Protein AF-A0A966XEH5-F1 (afdb_monomer_lite)

Secondary structure (DSSP, 8-state):
--EE--SSHHHHHHHHTSTTEEEESS-TTHHHHPPTTPPP-EEEEGGG-GGGSSEEEETTEEEEPTT-BHHHHHHS---GGGHHHHHHHHHSS-HHHHTT-BHHHHHHHT-TT-THHHHHHHTT-EEEEEETTTEEEEEEHHHHEEETTEES-------EE-SSSSS-EE-HHHHHHHTTS-GGGPPP-SGGGTT-----BTTB-HHHHHHHHHHHHHHHHHHTT-

Radius of gyration: 21.22 Å; chains: 1; bounding box: 50×32×65 Å

Structure (mmCIF, N/CA/C/O backbone):
data_AF-A0A966XEH5-F1
#
_entry.id   AF-A0A966XEH5-F1
#
loop_
_atom_site.group_PDB
_atom_site.id
_atom_site.type_symbol
_atom_site.label_atom_id
_atom_site.label_alt_id
_atom_site.label_comp_id
_atom_site.label_asym_id
_atom_site.label_entity_id
_atom_site.label_seq_id
_atom_site.pdbx_PDB_ins_code
_atom_site.Cartn_x
_atom_site.Cartn_y
_atom_site.Cartn_z
_atom_site.occupancy
_atom_site.B_iso_or_equiv
_atom_site.auth_seq_id
_atom_site.auth_comp_id
_atom_site.auth_asym_id
_atom_site.auth_atom_id
_atom_site.pdbx_PDB_model_num
ATOM 1 N N . MET A 1 1 ? 19.395 7.545 6.006 1.00 73.94 1 MET A N 1
ATOM 2 C CA . MET A 1 1 ? 17.933 7.513 5.718 1.00 73.94 1 MET A CA 1
ATOM 3 C C . MET A 1 1 ? 17.347 8.895 5.959 1.00 73.94 1 MET A C 1
ATOM 5 O O . MET A 1 1 ? 17.409 9.376 7.084 1.00 73.94 1 MET A O 1
ATOM 9 N N . ALA A 1 2 ? 16.788 9.525 4.926 1.00 86.44 2 ALA A N 1
ATOM 10 C CA . ALA A 1 2 ? 16.054 10.786 5.054 1.00 86.44 2 ALA A CA 1
ATOM 11 C C . ALA A 1 2 ? 14.563 10.516 5.326 1.00 86.44 2 ALA A C 1
ATOM 13 O O . ALA A 1 2 ? 14.023 9.516 4.851 1.00 86.44 2 ALA A O 1
ATOM 14 N N . VAL A 1 3 ? 13.896 11.394 6.081 1.00 91.62 3 VAL A N 1
ATOM 15 C CA . VAL A 1 3 ? 12.452 11.302 6.357 1.00 91.62 3 VAL A CA 1
ATOM 16 C C . VAL A 1 3 ? 11.765 12.586 5.908 1.00 91.62 3 VAL A C 1
ATOM 18 O O . VAL A 1 3 ? 12.102 13.670 6.377 1.00 91.62 3 VAL A O 1
ATOM 21 N N . CYS A 1 4 ? 10.768 12.456 5.041 1.00 94.12 4 CYS A N 1
ATOM 22 C CA . CYS A 1 4 ? 9.892 13.534 4.598 1.00 94.12 4 CYS A CA 1
ATOM 23 C C . CYS A 1 4 ? 8.539 13.399 5.306 1.00 94.12 4 CYS A C 1
ATOM 25 O O . CYS A 1 4 ? 7.957 12.318 5.320 1.00 94.12 4 CYS A O 1
ATOM 27 N N . SER A 1 5 ? 8.032 14.479 5.905 1.00 95.75 5 SER A N 1
ATOM 28 C CA . SER A 1 5 ? 6.762 14.476 6.655 1.00 95.75 5 SER A CA 1
ATOM 29 C C . SER A 1 5 ? 5.847 15.621 6.198 1.00 95.75 5 SER A C 1
ATOM 31 O O . SER A 1 5 ? 5.696 16.597 6.934 1.00 95.75 5 SER A O 1
ATOM 33 N N . PRO A 1 6 ? 5.276 15.548 4.983 1.00 96.50 6 PRO A N 1
ATOM 34 C CA . PRO A 1 6 ? 4.338 16.554 4.496 1.00 96.50 6 PRO A CA 1
ATOM 35 C C . PRO A 1 6 ? 3.058 16.575 5.336 1.00 96.50 6 PRO A C 1
ATOM 37 O O . PRO A 1 6 ? 2.687 15.576 5.957 1.00 96.50 6 PRO A O 1
ATOM 40 N N . SER A 1 7 ? 2.379 17.723 5.338 1.00 97.12 7 SER A N 1
ATOM 41 C CA . SER A 1 7 ? 1.131 17.903 6.093 1.00 97.12 7 SER A CA 1
ATOM 42 C C . SER A 1 7 ? -0.140 17.790 5.247 1.00 97.12 7 SER A C 1
ATOM 44 O O . SER A 1 7 ? -1.236 17.738 5.809 1.00 97.12 7 SER A O 1
ATOM 46 N N . GLU A 1 8 ? 0.017 17.750 3.923 1.00 97.06 8 GLU A N 1
ATOM 47 C CA . GLU A 1 8 ? -1.058 17.749 2.929 1.00 97.06 8 GLU A CA 1
ATOM 48 C C . GLU A 1 8 ? -0.855 16.613 1.928 1.00 97.06 8 GLU A C 1
ATOM 50 O O . GLU A 1 8 ? 0.273 16.198 1.633 1.00 97.06 8 GLU A O 1
ATOM 55 N N . LEU A 1 9 ? -1.962 16.093 1.403 1.00 95.25 9 LEU A N 1
ATOM 56 C CA . LEU A 1 9 ? -1.955 14.944 0.506 1.00 95.25 9 LEU A CA 1
ATOM 57 C C . LEU A 1 9 ? -1.262 15.266 -0.816 1.00 95.25 9 LEU A C 1
ATOM 59 O O . LEU A 1 9 ? -0.533 14.430 -1.346 1.00 95.25 9 LEU A O 1
ATOM 63 N N . LYS A 1 10 ? -1.461 16.479 -1.332 1.00 94.69 10 LYS A N 1
ATOM 64 C CA . LYS A 1 10 ? -0.827 16.935 -2.571 1.00 94.69 10 LYS A CA 1
ATOM 65 C C . LYS A 1 10 ? 0.698 16.828 -2.483 1.00 94.69 10 LYS A C 1
ATOM 67 O O . LYS A 1 10 ? 1.301 16.136 -3.295 1.00 94.69 10 LYS A O 1
ATOM 72 N N . ASP A 1 11 ? 1.289 17.393 -1.434 1.00 94.62 11 ASP A N 1
ATOM 73 C CA . ASP A 1 11 ? 2.738 17.350 -1.215 1.00 94.62 11 ASP A CA 1
ATOM 74 C C . ASP A 1 11 ? 3.249 15.915 -1.022 1.00 94.62 11 ASP A C 1
ATOM 76 O O . ASP A 1 11 ? 4.322 15.554 -1.504 1.00 94.62 11 ASP A O 1
ATOM 80 N N . ALA A 1 12 ? 2.476 15.063 -0.339 1.00 94.56 12 ALA A N 1
ATOM 81 C CA . ALA A 1 12 ? 2.823 13.653 -0.183 1.00 94.56 12 ALA A CA 1
ATOM 82 C C . ALA A 1 12 ? 2.867 12.913 -1.525 1.00 94.56 12 ALA A C 1
ATOM 84 O O . ALA A 1 12 ? 3.774 12.115 -1.755 1.00 94.56 12 ALA A O 1
ATOM 85 N N . LEU A 1 13 ? 1.915 13.178 -2.418 1.00 91.38 13 LEU A N 1
ATOM 86 C CA . LEU A 1 13 ? 1.886 12.584 -3.753 1.00 91.38 13 LEU A CA 1
ATOM 87 C C . LEU A 1 13 ? 3.022 13.110 -4.636 1.00 91.38 13 LEU A C 1
ATOM 89 O O . LEU A 1 13 ? 3.622 12.322 -5.369 1.00 91.38 13 LEU A O 1
ATOM 93 N N . ASP A 1 14 ? 3.342 14.399 -4.526 1.00 89.19 14 ASP A N 1
ATOM 94 C CA . ASP A 1 14 ? 4.462 15.020 -5.235 1.00 89.19 14 ASP A CA 1
ATOM 95 C C . ASP A 1 14 ? 5.792 14.383 -4.792 1.00 89.19 14 ASP A C 1
ATOM 97 O O . ASP A 1 14 ? 6.584 13.956 -5.630 1.00 89.19 14 ASP A O 1
ATOM 101 N N . ILE A 1 15 ? 6.008 14.188 -3.485 1.00 88.25 15 ILE A N 1
ATOM 102 C CA . ILE A 1 15 ? 7.197 13.492 -2.953 1.00 88.25 15 ILE A CA 1
ATOM 103 C C . ILE A 1 15 ? 7.227 12.019 -3.377 1.00 88.25 15 ILE A C 1
ATOM 105 O O . ILE A 1 15 ? 8.286 11.498 -3.722 1.00 88.25 15 ILE A O 1
ATOM 109 N N . LEU A 1 16 ? 6.079 11.336 -3.368 1.00 85.94 16 LEU A N 1
ATOM 110 C CA . LEU A 1 16 ? 5.980 9.930 -3.769 1.00 85.94 16 LEU A CA 1
ATOM 111 C C . LEU A 1 16 ? 6.331 9.709 -5.249 1.00 85.94 16 LEU A C 1
ATOM 113 O O . LEU A 1 16 ? 6.680 8.592 -5.622 1.00 85.94 16 LEU A O 1
ATOM 117 N N . SER A 1 17 ? 6.238 10.746 -6.088 1.00 78.50 17 SER A N 1
ATOM 118 C CA . SER A 1 17 ? 6.638 10.669 -7.497 1.00 78.50 17 SER A CA 1
ATOM 119 C C . SER A 1 17 ? 8.156 10.545 -7.694 1.00 78.50 17 SER A C 1
ATOM 121 O O . SER A 1 17 ? 8.599 10.110 -8.757 1.00 78.50 17 SER A O 1
ATOM 123 N N . ALA A 1 18 ? 8.956 10.878 -6.674 1.00 74.19 18 ALA A N 1
ATOM 124 C CA . ALA A 1 18 ? 10.402 10.711 -6.712 1.00 74.19 18 ALA A CA 1
ATOM 125 C C . ALA A 1 18 ? 10.809 9.225 -6.580 1.00 74.19 18 ALA A C 1
ATOM 127 O O . ALA A 1 18 ? 10.176 8.467 -5.834 1.00 74.19 18 ALA A O 1
ATOM 128 N N . PRO A 1 19 ? 11.887 8.791 -7.263 1.00 66.69 19 PRO A N 1
ATOM 129 C CA . PRO A 1 19 ? 12.389 7.424 -7.151 1.00 66.69 19 PRO A CA 1
ATOM 130 C C . PRO A 1 19 ? 12.849 7.090 -5.720 1.00 66.69 19 PRO A C 1
ATOM 132 O O . PRO A 1 19 ? 13.229 7.966 -4.945 1.00 66.69 19 P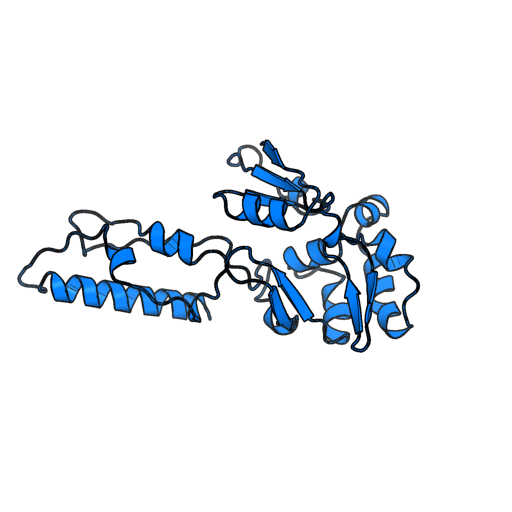RO A O 1
ATOM 135 N N . ASP A 1 20 ? 12.812 5.799 -5.374 1.00 73.06 20 ASP A N 1
ATOM 136 C CA . ASP A 1 20 ? 13.319 5.230 -4.111 1.00 73.06 20 ASP A CA 1
ATOM 137 C C . ASP A 1 20 ? 12.651 5.734 -2.813 1.00 73.06 20 ASP A C 1
ATOM 139 O O . ASP A 1 20 ? 13.191 5.597 -1.706 1.00 73.06 20 ASP A O 1
ATOM 143 N N . CYS A 1 21 ? 11.426 6.251 -2.927 1.00 81.06 21 CYS A N 1
ATOM 144 C CA . CYS A 1 21 ? 10.591 6.630 -1.794 1.00 81.06 21 CYS A CA 1
ATOM 145 C C . CYS A 1 21 ? 9.819 5.430 -1.212 1.00 81.06 21 CYS A C 1
ATOM 147 O O . CYS A 1 21 ? 9.162 4.669 -1.926 1.00 81.06 21 CYS A O 1
ATOM 149 N N . VAL A 1 22 ? 9.849 5.270 0.113 1.00 84.31 22 VAL A N 1
ATOM 150 C CA . VAL A 1 22 ? 9.069 4.259 0.838 1.00 84.31 22 VAL A CA 1
ATOM 151 C C . VAL A 1 22 ? 8.026 4.945 1.705 1.00 84.31 22 VAL A C 1
ATOM 153 O O . VAL A 1 22 ? 8.358 5.708 2.609 1.00 84.31 22 VAL A O 1
ATOM 156 N N . LEU A 1 23 ? 6.753 4.624 1.468 1.00 90.12 23 LEU A N 1
ATOM 157 C CA . LEU A 1 23 ? 5.669 5.060 2.344 1.00 90.12 23 LEU A CA 1
ATOM 158 C C . LEU A 1 23 ? 5.811 4.424 3.724 1.00 90.12 23 LEU A C 1
ATOM 160 O O . LEU A 1 23 ? 5.885 3.199 3.843 1.00 90.12 23 LEU A O 1
ATOM 164 N N . ILE A 1 24 ? 5.765 5.258 4.756 1.00 91.94 24 ILE A N 1
ATOM 165 C CA . ILE A 1 24 ? 5.716 4.831 6.146 1.00 91.94 24 ILE A CA 1
ATOM 166 C C . ILE A 1 24 ? 4.490 5.442 6.826 1.00 91.94 24 ILE A C 1
ATOM 168 O O . ILE A 1 24 ? 4.171 6.615 6.657 1.00 91.94 24 ILE A O 1
ATOM 172 N N . SER A 1 25 ? 3.778 4.613 7.580 1.00 92.50 25 SER A N 1
ATOM 173 C CA . SER A 1 25 ? 2.704 5.038 8.479 1.00 92.50 25 SER A CA 1
ATOM 174 C C . SER A 1 25 ? 3.170 4.757 9.912 1.00 92.50 25 SER A C 1
ATOM 176 O O . SER A 1 25 ? 4.220 5.261 10.299 1.00 92.50 25 SER A O 1
ATOM 178 N N . GLY A 1 26 ? 2.491 3.888 10.664 1.00 92.62 26 GLY A N 1
ATOM 179 C CA . GLY A 1 26 ? 2.904 3.491 12.017 1.00 92.62 26 GLY A CA 1
ATOM 180 C C . GLY A 1 26 ? 4.270 2.808 12.128 1.00 92.62 26 GLY A C 1
ATOM 181 O O . GLY A 1 26 ? 4.870 2.780 13.196 1.00 92.62 26 GLY A O 1
ATOM 182 N N . GLY A 1 27 ? 4.767 2.226 11.032 1.00 92.25 27 GLY A N 1
ATOM 183 C CA . GLY A 1 27 ? 6.105 1.630 10.943 1.00 92.25 27 GLY A CA 1
ATOM 184 C C . GLY A 1 27 ? 6.344 0.367 11.777 1.00 92.25 27 GLY A C 1
ATOM 185 O O . GLY A 1 27 ? 7.445 -0.178 11.733 1.00 92.25 27 GLY A O 1
ATOM 186 N N . THR A 1 28 ? 5.324 -0.138 12.469 1.00 93.62 28 THR A N 1
ATOM 187 C CA . THR A 1 28 ? 5.403 -1.279 13.395 1.00 93.62 28 THR A CA 1
ATOM 188 C C . THR A 1 28 ? 5.827 -2.585 12.730 1.00 93.62 28 THR A C 1
ATOM 190 O O . THR A 1 28 ? 6.508 -3.378 13.360 1.00 93.62 28 THR A O 1
ATOM 193 N N . ASP A 1 29 ? 5.504 -2.779 11.450 1.00 89.38 29 ASP A N 1
ATOM 194 C CA . ASP A 1 29 ? 5.987 -3.918 10.653 1.00 89.38 29 ASP A CA 1
ATOM 195 C C . ASP A 1 29 ? 7.243 -3.592 9.834 1.00 89.38 29 ASP A C 1
ATOM 197 O O . ASP A 1 29 ? 7.973 -4.489 9.413 1.00 89.38 29 ASP A O 1
ATOM 201 N N . TYR A 1 30 ? 7.494 -2.307 9.572 1.00 88.75 30 TYR A N 1
ATOM 202 C CA . TYR A 1 30 ? 8.594 -1.873 8.716 1.00 88.75 30 TYR A CA 1
ATOM 203 C C . TYR A 1 30 ? 9.925 -1.903 9.459 1.00 88.75 30 TYR A C 1
ATOM 205 O O . TYR A 1 30 ? 10.868 -2.539 8.997 1.00 88.75 30 TYR A O 1
ATOM 213 N N . PHE A 1 31 ? 10.004 -1.236 10.616 1.00 89.62 31 PHE A N 1
ATOM 214 C CA . PHE A 1 31 ? 11.260 -1.104 11.353 1.00 89.62 31 PHE A CA 1
ATOM 215 C C . PHE A 1 31 ? 11.811 -2.452 11.842 1.00 89.62 31 PHE A C 1
ATOM 217 O O . PHE A 1 31 ? 13.007 -2.674 11.656 1.00 89.62 31 PHE A O 1
ATOM 224 N N . PRO A 1 32 ? 10.998 -3.393 12.367 1.00 88.06 32 PRO A N 1
ATOM 225 C CA . PRO A 1 32 ? 11.500 -4.722 12.723 1.00 88.06 32 PRO A CA 1
ATOM 226 C C . PRO A 1 32 ? 11.971 -5.552 11.522 1.00 88.06 32 PRO A C 1
ATOM 228 O O . PRO A 1 32 ? 12.829 -6.416 11.674 1.00 88.06 32 PRO A O 1
ATOM 231 N N . ALA A 1 33 ? 11.432 -5.297 10.325 1.00 83.81 33 ALA A N 1
ATOM 232 C CA . ALA A 1 33 ? 11.814 -6.002 9.102 1.00 83.81 33 ALA A CA 1
ATOM 233 C C . ALA A 1 33 ? 13.078 -5.430 8.428 1.00 83.81 33 ALA A C 1
ATOM 235 O O . ALA A 1 33 ? 13.579 -6.021 7.465 1.00 83.81 33 ALA A O 1
ATOM 236 N N . LEU A 1 34 ? 13.605 -4.292 8.899 1.00 81.94 34 LEU A N 1
ATOM 237 C CA . LEU A 1 34 ? 14.818 -3.695 8.346 1.00 81.94 34 LEU A CA 1
ATOM 238 C C . LEU A 1 34 ? 16.035 -4.593 8.595 1.00 81.94 34 LEU A C 1
ATOM 240 O O . LEU A 1 34 ? 16.399 -4.900 9.729 1.00 81.94 34 LEU A O 1
ATOM 244 N N . LYS A 1 35 ? 16.724 -4.963 7.512 1.00 74.81 35 LYS A N 1
ATOM 245 C CA . LYS A 1 35 ? 18.021 -5.643 7.587 1.00 74.81 35 LYS A CA 1
ATOM 246 C C . LYS A 1 35 ? 19.135 -4.616 7.788 1.00 74.81 35 LYS A C 1
ATOM 248 O O . LYS A 1 35 ? 19.166 -3.587 7.111 1.00 74.81 35 LYS A O 1
ATOM 253 N N . ARG A 1 36 ? 20.085 -4.916 8.680 1.00 73.44 36 ARG A N 1
ATOM 254 C CA . ARG A 1 36 ? 21.319 -4.123 8.821 1.00 73.44 36 ARG A CA 1
ATOM 255 C C . ARG A 1 36 ? 22.066 -4.083 7.482 1.00 73.44 36 ARG A C 1
ATOM 257 O O . ARG A 1 36 ? 22.190 -5.114 6.827 1.00 73.44 36 ARG A O 1
ATOM 264 N N . GLY A 1 37 ? 22.551 -2.903 7.093 1.00 65.38 37 GLY A N 1
ATOM 265 C CA . GLY A 1 37 ? 23.274 -2.697 5.830 1.00 65.38 37 GLY A CA 1
ATOM 266 C C . GLY A 1 37 ? 22.391 -2.588 4.580 1.00 65.38 37 GLY A C 1
ATOM 267 O O . GLY A 1 37 ? 22.905 -2.685 3.470 1.00 65.38 37 GLY A O 1
ATOM 268 N N . GLY A 1 38 ? 21.073 -2.413 4.732 1.00 64.31 38 GLY A N 1
ATOM 269 C CA . GLY A 1 38 ? 20.182 -2.126 3.606 1.00 64.31 38 GLY A CA 1
ATOM 270 C C . GLY A 1 38 ? 20.488 -0.780 2.936 1.00 64.31 38 GLY A C 1
ATOM 271 O O . GLY A 1 38 ? 21.009 0.133 3.573 1.00 64.31 38 GLY A O 1
ATOM 272 N N . ALA A 1 39 ? 20.136 -0.664 1.652 1.00 64.88 39 ALA A N 1
ATOM 273 C CA . ALA A 1 39 ? 20.269 0.583 0.903 1.00 64.88 39 ALA A CA 1
ATOM 274 C C . ALA A 1 39 ? 19.507 1.726 1.590 1.00 64.88 39 ALA A C 1
ATOM 276 O O . ALA A 1 39 ? 18.395 1.526 2.092 1.00 64.88 39 ALA A O 1
ATOM 277 N N . GLU A 1 40 ? 20.090 2.925 1.587 1.00 70.44 40 GLU A N 1
ATOM 278 C CA . GLU A 1 40 ? 19.399 4.106 2.085 1.00 70.44 40 GLU A CA 1
ATOM 279 C C . GLU A 1 40 ? 18.175 4.404 1.221 1.00 70.44 40 GLU A C 1
ATOM 281 O O . GLU A 1 40 ? 18.251 4.431 -0.004 1.00 70.44 40 GLU A O 1
ATOM 286 N N . ARG A 1 41 ? 17.034 4.621 1.874 1.00 78.94 41 ARG A N 1
ATOM 287 C CA . ARG A 1 41 ? 15.786 5.021 1.225 1.00 78.94 41 ARG A CA 1
ATOM 288 C C . ARG A 1 41 ? 15.220 6.248 1.914 1.00 78.94 41 ARG A C 1
ATOM 290 O O . ARG A 1 41 ? 15.434 6.442 3.118 1.00 78.94 41 ARG A O 1
ATOM 297 N N . THR A 1 42 ? 14.476 7.041 1.157 1.00 85.94 42 THR A N 1
ATOM 298 C CA . THR A 1 42 ? 13.707 8.159 1.700 1.00 85.94 42 THR A CA 1
ATOM 299 C C . THR A 1 42 ? 12.388 7.626 2.238 1.00 85.94 42 THR A C 1
ATOM 301 O O . THR A 1 42 ? 11.646 6.957 1.519 1.00 85.94 42 THR A O 1
ATOM 304 N N . LEU A 1 43 ? 12.092 7.896 3.507 1.00 90.94 43 LEU A N 1
ATOM 305 C CA . LEU A 1 43 ? 10.807 7.551 4.105 1.00 90.94 43 LEU A CA 1
ATOM 306 C C . LEU A 1 43 ? 9.830 8.710 3.949 1.00 90.94 43 LEU A C 1
ATOM 308 O O . LEU A 1 43 ? 10.098 9.808 4.428 1.00 90.94 43 LEU A O 1
ATOM 312 N N . LEU A 1 44 ? 8.673 8.451 3.351 1.00 93.75 44 LEU A N 1
ATOM 313 C CA . LEU A 1 44 ? 7.563 9.395 3.305 1.00 93.75 44 LEU A CA 1
ATOM 314 C C . LEU A 1 44 ? 6.557 9.056 4.403 1.00 93.75 44 LEU A C 1
ATOM 316 O O . LEU A 1 44 ? 5.815 8.077 4.308 1.00 93.75 44 LEU A O 1
ATOM 320 N N . ASN A 1 45 ? 6.563 9.864 5.457 1.00 95.25 45 ASN A N 1
ATOM 321 C CA . ASN A 1 45 ? 5.715 9.711 6.628 1.00 95.25 45 ASN A CA 1
ATOM 322 C C . ASN A 1 45 ? 4.303 10.247 6.378 1.00 95.25 45 ASN A C 1
ATOM 324 O O . ASN A 1 45 ? 4.086 11.454 6.289 1.00 95.25 45 ASN A O 1
ATOM 328 N N . LEU A 1 46 ? 3.338 9.332 6.344 1.00 95.69 46 LEU A N 1
ATOM 329 C CA . LEU A 1 46 ? 1.926 9.631 6.121 1.00 95.69 46 LEU A CA 1
ATOM 330 C C . LEU A 1 46 ? 1.196 10.094 7.386 1.00 95.69 46 LEU A C 1
ATOM 332 O O . LEU A 1 46 ? 0.123 10.677 7.282 1.00 95.69 46 LEU A O 1
ATOM 336 N N . MET A 1 47 ? 1.767 9.893 8.580 1.00 96.44 47 MET A N 1
ATOM 337 C CA . MET A 1 47 ? 1.097 10.227 9.847 1.00 96.44 47 MET A CA 1
ATOM 338 C C . MET A 1 47 ? 0.899 11.734 10.050 1.00 96.44 47 MET A C 1
ATOM 340 O O . MET A 1 47 ? 0.179 12.136 10.960 1.00 96.44 47 MET A O 1
ATOM 344 N N . LYS A 1 48 ? 1.530 12.585 9.234 1.00 95.69 48 LYS A N 1
ATOM 345 C CA . LYS A 1 48 ? 1.341 14.043 9.269 1.00 95.69 48 LYS A CA 1
ATOM 346 C C . LYS A 1 48 ? 0.364 14.564 8.213 1.00 95.69 48 LYS A C 1
ATOM 348 O O . LYS A 1 48 ? -0.047 15.714 8.320 1.00 95.69 48 LYS A O 1
ATOM 353 N N . VAL A 1 49 ? -0.055 13.727 7.262 1.00 97.56 49 VAL A N 1
ATOM 354 C CA . VAL A 1 49 ? -0.974 14.105 6.182 1.00 97.56 49 VAL A CA 1
ATOM 355 C C . VAL A 1 49 ? -2.399 14.165 6.722 1.00 97.56 49 VAL A C 1
ATOM 357 O O . VAL A 1 49 ? -2.981 13.133 7.051 1.00 97.56 49 VAL A O 1
ATOM 360 N N . ARG A 1 50 ? -2.963 15.371 6.830 1.00 97.00 50 ARG A N 1
ATOM 361 C CA . ARG A 1 50 ? -4.246 15.630 7.510 1.00 97.00 50 ARG A CA 1
ATOM 362 C C . ARG A 1 50 ? -5.409 14.833 6.915 1.00 97.00 50 ARG A C 1
ATOM 364 O O . ARG A 1 50 ? -6.216 14.275 7.648 1.00 97.00 50 ARG A O 1
ATOM 371 N N . GLU A 1 51 ? -5.455 14.721 5.595 1.00 96.00 51 GLU A N 1
ATOM 372 C CA . GLU A 1 51 ? -6.516 14.059 4.829 1.00 96.00 51 GLU A CA 1
ATOM 373 C C . GLU A 1 51 ? -6.509 12.530 4.976 1.00 96.00 51 GLU A C 1
ATOM 375 O O . GLU A 1 51 ? -7.477 11.863 4.603 1.00 96.00 51 GLU A O 1
ATOM 380 N N . MET A 1 52 ? -5.419 11.972 5.514 1.00 96.00 52 MET A N 1
ATOM 381 C CA . MET A 1 52 ? -5.275 10.542 5.783 1.00 96.00 52 MET A CA 1
ATOM 382 C C . MET A 1 52 ? -5.812 10.149 7.158 1.00 96.00 52 MET A C 1
ATOM 384 O O . MET A 1 52 ? -5.803 8.966 7.475 1.00 96.00 52 MET A O 1
ATOM 388 N N . HIS A 1 53 ? -6.282 11.088 7.977 1.00 96.25 53 HIS A N 1
ATOM 389 C CA . HIS A 1 53 ? -6.775 10.807 9.325 1.00 96.25 53 HIS A CA 1
ATOM 390 C C . HIS A 1 53 ? -8.295 10.762 9.410 1.00 96.25 53 HIS A C 1
ATOM 392 O O . HIS A 1 53 ? -9.016 11.259 8.546 1.00 96.25 53 HIS A O 1
ATOM 398 N N . GLY A 1 54 ? -8.768 10.203 10.521 1.00 94.50 54 GLY A N 1
ATOM 399 C CA . GLY A 1 54 ? -10.161 10.277 10.923 1.00 94.50 54 GLY A CA 1
ATOM 400 C C . GLY A 1 54 ? -11.065 9.226 10.292 1.00 94.50 54 GLY A C 1
ATOM 401 O O . GLY A 1 54 ? -10.645 8.308 9.583 1.00 94.50 54 GLY A O 1
ATOM 402 N N . ILE A 1 55 ? -12.340 9.369 10.631 1.00 96.81 55 ILE A N 1
ATOM 403 C CA . ILE A 1 55 ? -13.427 8.481 10.245 1.00 96.81 55 ILE A CA 1
ATOM 404 C C . ILE A 1 55 ? -14.573 9.375 9.798 1.00 96.81 55 ILE A C 1
ATOM 406 O O . ILE A 1 55 ? -14.946 10.297 10.522 1.00 96.81 55 ILE A O 1
ATOM 410 N N . SER A 1 56 ? -15.134 9.114 8.622 1.00 93.81 56 SER A N 1
ATOM 411 C CA . SER A 1 56 ? -16.327 9.817 8.160 1.00 93.81 56 SER A CA 1
ATOM 412 C C . SER A 1 56 ? -17.435 8.840 7.799 1.00 93.81 56 SER A C 1
ATOM 414 O O . SER A 1 56 ? -17.226 7.855 7.090 1.00 93.81 56 SER A O 1
ATOM 416 N N . LEU A 1 57 ? -18.634 9.119 8.308 1.00 90.50 57 LEU A N 1
ATOM 417 C CA . LEU A 1 57 ? -19.842 8.391 7.951 1.00 90.50 57 LEU A CA 1
ATOM 418 C C . LEU A 1 57 ? -20.440 9.057 6.713 1.00 90.50 57 LEU A C 1
ATOM 420 O O . LEU A 1 57 ? -20.795 10.235 6.733 1.00 90.50 57 LEU A O 1
ATOM 424 N N . GLY A 1 58 ? -20.514 8.302 5.624 1.00 82.75 58 GLY A N 1
ATOM 425 C CA . GLY A 1 58 ? -21.153 8.714 4.386 1.00 82.75 58 GLY A CA 1
ATOM 426 C C . GLY A 1 58 ? -22.475 7.987 4.168 1.00 82.75 58 GLY A C 1
ATOM 427 O O . GLY A 1 58 ? -22.822 7.034 4.860 1.00 82.75 58 GLY A O 1
ATOM 428 N N . ARG A 1 59 ? -23.202 8.401 3.127 1.00 81.12 59 ARG A N 1
ATOM 429 C CA . ARG A 1 59 ? -24.474 7.778 2.725 1.00 81.12 59 ARG A CA 1
ATOM 430 C C . ARG A 1 59 ? -24.341 6.293 2.354 1.00 81.12 59 ARG A C 1
ATOM 432 O O . ARG A 1 59 ? -25.316 5.559 2.449 1.00 81.12 59 ARG A O 1
ATOM 439 N N . PHE A 1 60 ? -23.156 5.875 1.914 1.00 76.88 60 PHE A N 1
ATOM 440 C CA . PHE A 1 60 ? -22.898 4.547 1.349 1.00 76.88 60 PHE A CA 1
ATOM 441 C C . PHE A 1 60 ? -21.955 3.687 2.199 1.00 76.88 60 PHE A C 1
ATOM 443 O O . PHE A 1 60 ? -21.561 2.613 1.764 1.00 76.88 60 PHE A O 1
ATOM 450 N N . GLY A 1 61 ? -21.573 4.149 3.392 1.00 88.56 61 GLY A N 1
ATOM 451 C CA . GLY A 1 61 ? -20.666 3.414 4.270 1.00 88.56 61 GLY A CA 1
ATOM 452 C C . GLY A 1 61 ? -19.788 4.325 5.119 1.00 88.56 61 GLY A C 1
ATOM 453 O O . GLY A 1 61 ? -20.010 5.533 5.211 1.00 88.56 61 GLY A O 1
ATOM 454 N N . VAL A 1 62 ? -18.776 3.727 5.739 1.00 94.44 62 VAL A N 1
ATOM 455 C CA . VAL A 1 62 ? -17.802 4.419 6.588 1.00 94.44 62 VAL A CA 1
ATOM 456 C C . VAL A 1 62 ? -16.470 4.500 5.854 1.00 94.44 62 VAL A C 1
ATOM 458 O O . VAL A 1 62 ? -15.962 3.490 5.371 1.00 94.44 62 VAL A O 1
ATOM 461 N N . ARG A 1 63 ? -15.887 5.697 5.785 1.00 95.06 63 ARG A N 1
ATOM 462 C CA . ARG A 1 63 ? -14.536 5.910 5.265 1.00 95.06 63 ARG A CA 1
ATOM 463 C C . ARG A 1 63 ? -13.559 6.000 6.429 1.00 95.06 63 ARG A C 1
ATOM 465 O O . ARG A 1 63 ? -13.714 6.848 7.307 1.00 95.06 63 ARG A O 1
ATOM 472 N N . PHE A 1 64 ? -12.534 5.157 6.395 1.00 96.38 64 PHE A N 1
ATOM 473 C CA . PHE A 1 64 ? -11.409 5.195 7.324 1.00 96.38 64 PHE A CA 1
ATOM 474 C C . PHE A 1 64 ? -10.208 5.856 6.651 1.00 96.38 64 PHE A C 1
ATOM 476 O O . PHE A 1 64 ? -9.805 5.451 5.559 1.00 96.38 64 PHE A O 1
ATOM 483 N N . GLY A 1 65 ? -9.626 6.865 7.294 1.00 96.12 65 GLY A N 1
ATOM 484 C CA . GLY A 1 65 ? -8.370 7.450 6.845 1.00 96.12 65 GLY A CA 1
ATOM 485 C C . GLY A 1 65 ? -7.219 6.435 6.901 1.00 96.12 65 GLY A C 1
ATOM 486 O O . GLY A 1 65 ? -7.154 5.598 7.800 1.00 96.12 65 GLY A O 1
ATOM 487 N N . ALA A 1 66 ? -6.278 6.495 5.954 1.00 95.56 66 ALA A N 1
ATOM 488 C CA . ALA A 1 66 ? -5.168 5.538 5.898 1.00 95.56 66 ALA A CA 1
ATOM 489 C C . ALA A 1 66 ? -4.182 5.641 7.083 1.00 95.56 66 ALA A C 1
ATOM 491 O O . ALA A 1 66 ? -3.462 4.689 7.384 1.00 95.56 66 ALA A O 1
ATOM 492 N N . ALA A 1 67 ? -4.138 6.790 7.752 1.00 96.81 67 ALA A N 1
ATOM 493 C CA . ALA A 1 67 ? -3.354 7.034 8.953 1.00 96.81 67 ALA A CA 1
ATOM 494 C C . ALA A 1 67 ? -4.143 6.772 10.253 1.00 96.81 67 ALA A C 1
ATOM 496 O O . ALA A 1 67 ? -3.584 6.959 11.329 1.00 96.81 67 ALA A O 1
ATOM 497 N N . LEU A 1 68 ? -5.393 6.293 10.163 1.00 97.12 68 LEU A N 1
ATOM 498 C CA . LEU A 1 68 ? -6.191 5.890 11.321 1.00 97.12 68 LEU A CA 1
ATOM 499 C C . LEU A 1 68 ? -5.519 4.722 12.050 1.00 97.12 68 LEU A C 1
ATOM 501 O O . LEU A 1 68 ? -5.323 3.637 11.484 1.00 97.12 68 LEU A O 1
ATOM 505 N N . THR A 1 69 ? -5.184 4.945 13.314 1.00 97.94 69 THR A N 1
ATOM 506 C CA . THR A 1 69 ? -4.580 3.938 14.187 1.00 97.94 69 THR A CA 1
ATOM 507 C C . THR A 1 69 ? -5.607 2.912 14.659 1.00 97.94 69 THR A C 1
ATOM 509 O O . THR A 1 69 ? -6.815 3.171 14.693 1.00 97.94 69 THR A O 1
ATOM 512 N N . TRP A 1 70 ? -5.134 1.735 15.071 1.00 97.31 70 TRP A N 1
ATOM 513 C CA . TRP A 1 70 ? -6.004 0.726 15.678 1.00 97.31 70 TRP A CA 1
ATOM 514 C C . TRP A 1 70 ? -6.692 1.250 16.938 1.00 97.31 70 TRP A C 1
ATOM 516 O O . TRP A 1 70 ? -7.897 1.064 17.091 1.00 97.31 70 TRP A O 1
ATOM 526 N N . SER A 1 71 ? -5.967 1.969 17.798 1.00 98.06 71 SER A N 1
ATOM 527 C CA . SER A 1 71 ? -6.534 2.569 19.011 1.00 98.06 71 SER A CA 1
ATOM 528 C C . SER A 1 71 ? -7.663 3.560 18.726 1.00 98.06 71 SER A C 1
ATOM 530 O O . SER A 1 71 ? -8.658 3.574 19.452 1.00 98.06 71 SER A O 1
ATOM 532 N N . GLU A 1 72 ? -7.538 4.377 17.678 1.00 97.81 72 GLU A N 1
ATOM 533 C CA . GLU A 1 72 ? -8.609 5.286 17.255 1.00 97.81 72 GLU A CA 1
ATOM 534 C C . GLU A 1 72 ? -9.819 4.511 16.725 1.00 97.81 72 GLU A C 1
ATOM 536 O O . GLU A 1 72 ? -10.942 4.789 17.138 1.00 97.81 72 GLU A O 1
ATOM 541 N N . MET A 1 73 ? -9.602 3.496 15.881 1.00 96.50 73 MET A N 1
ATOM 542 C CA . MET A 1 73 ? -10.683 2.663 15.341 1.00 96.50 73 MET A CA 1
ATOM 543 C C . MET A 1 73 ? -11.445 1.913 16.447 1.00 96.50 73 MET A C 1
ATOM 545 O O . MET A 1 73 ? -12.675 1.915 16.458 1.00 96.50 73 MET A O 1
ATOM 549 N N . ILE A 1 74 ? -10.736 1.332 17.421 1.00 97.44 74 ILE A N 1
ATOM 550 C CA . ILE A 1 74 ? -11.343 0.603 18.549 1.00 97.44 74 ILE A CA 1
ATOM 551 C C . ILE A 1 74 ? -12.266 1.516 19.368 1.00 97.44 74 ILE A C 1
ATOM 553 O O . ILE A 1 74 ? -13.328 1.079 19.814 1.00 97.44 74 ILE A O 1
ATOM 557 N N . ARG A 1 75 ? -11.860 2.775 19.576 1.00 97.44 75 ARG A N 1
ATOM 558 C CA . ARG A 1 75 ? -12.592 3.768 20.383 1.00 97.44 75 ARG A CA 1
ATOM 559 C C . ARG A 1 75 ? -13.681 4.503 19.610 1.00 97.44 75 ARG A C 1
ATOM 561 O O . ARG A 1 75 ? -14.486 5.190 20.231 1.00 97.44 75 ARG A O 1
ATOM 568 N N . ALA A 1 76 ? -13.687 4.398 18.286 1.00 96.81 76 ALA A N 1
ATOM 569 C CA . ALA A 1 76 ? -14.630 5.107 17.444 1.00 96.81 76 ALA A CA 1
ATOM 570 C C . ALA A 1 76 ? -16.070 4.676 17.725 1.00 96.81 76 ALA A C 1
ATOM 572 O O . ALA A 1 76 ? -16.352 3.487 17.892 1.00 96.81 76 ALA A O 1
ATOM 573 N N . ASP A 1 77 ? -16.993 5.630 17.713 1.00 95.31 77 ASP A N 1
ATOM 574 C CA . ASP A 1 77 ? -18.418 5.327 17.716 1.00 95.31 77 ASP A CA 1
ATOM 575 C C . ASP A 1 77 ? -18.820 4.843 16.314 1.00 95.31 77 ASP A C 1
ATOM 577 O O . ASP A 1 77 ? -18.845 5.611 15.352 1.00 95.31 77 ASP A O 1
ATOM 581 N N . LEU A 1 78 ? -19.012 3.531 16.173 1.00 94.62 78 LEU A N 1
ATOM 582 C CA . LEU A 1 78 ? -19.280 2.857 14.902 1.00 94.62 78 LEU A CA 1
ATOM 583 C C . LEU A 1 78 ? -20.458 1.901 15.092 1.00 94.62 78 LEU A C 1
ATOM 585 O O . LEU A 1 78 ? -20.570 1.317 16.173 1.00 94.62 78 LEU A O 1
ATOM 589 N N . PRO A 1 79 ? -21.283 1.680 14.051 1.00 93.44 79 PRO A N 1
ATOM 590 C CA . PRO A 1 79 ? -22.373 0.712 14.108 1.00 93.44 79 PRO A CA 1
ATOM 591 C C . PRO A 1 79 ? -21.897 -0.699 14.502 1.00 93.44 79 PRO A C 1
ATOM 593 O O . PRO A 1 79 ? -20.762 -1.058 14.174 1.00 93.44 79 PRO A O 1
ATOM 596 N N . PRO A 1 80 ? -22.774 -1.548 15.076 1.00 95.44 80 PRO A N 1
ATOM 597 C CA . PRO A 1 80 ? -22.425 -2.917 15.483 1.00 95.44 80 PRO A CA 1
ATOM 598 C C . PRO A 1 80 ? -21.828 -3.792 14.370 1.00 95.44 80 PRO A C 1
ATOM 600 O O . PRO A 1 80 ? -21.068 -4.718 14.634 1.00 95.44 80 PRO A O 1
ATOM 603 N N . ALA A 1 81 ? -22.104 -3.474 13.100 1.00 94.06 81 ALA A N 1
ATOM 604 C CA . ALA A 1 81 ? -21.476 -4.141 11.958 1.00 94.06 81 ALA A CA 1
ATOM 605 C C . ALA A 1 81 ? -19.931 -4.113 12.010 1.00 94.06 81 ALA A C 1
ATOM 607 O O . ALA A 1 81 ? -19.282 -5.008 11.478 1.00 94.06 81 ALA A O 1
ATOM 608 N N . PHE A 1 82 ? -19.330 -3.123 12.680 1.00 95.75 82 PHE A N 1
ATOM 609 C CA . PHE A 1 82 ? -17.879 -2.978 12.822 1.00 95.75 82 PHE A CA 1
ATOM 610 C C . PHE A 1 82 ? -17.308 -3.652 14.079 1.00 95.75 82 PHE A C 1
ATOM 612 O O . PHE A 1 82 ? -16.101 -3.565 14.313 1.00 95.75 82 PHE A O 1
ATOM 619 N N . ASP A 1 83 ? -18.123 -4.342 14.883 1.00 96.06 83 ASP A N 1
ATOM 620 C CA . ASP A 1 83 ? -17.667 -4.964 16.132 1.00 96.06 83 ASP A CA 1
ATOM 621 C C . ASP A 1 83 ? -16.591 -6.024 15.885 1.00 96.06 83 ASP A C 1
ATOM 623 O O . ASP A 1 83 ? -15.600 -6.072 16.612 1.00 96.06 83 ASP A O 1
ATOM 627 N N . ALA A 1 84 ? -16.716 -6.808 14.810 1.00 94.44 84 ALA A N 1
ATOM 628 C CA . ALA A 1 84 ? -15.688 -7.769 14.412 1.00 94.44 84 ALA A CA 1
ATOM 629 C C . ALA A 1 84 ? -14.347 -7.082 14.099 1.00 94.44 84 ALA A C 1
ATOM 631 O O . ALA A 1 84 ? -13.292 -7.565 14.508 1.00 94.44 84 ALA A O 1
ATOM 632 N N . LEU A 1 85 ? -14.380 -5.924 13.431 1.00 94.25 85 LEU A N 1
ATOM 633 C CA . LEU A 1 85 ? -13.178 -5.147 13.129 1.00 94.25 85 LEU A CA 1
ATOM 634 C C . LEU A 1 85 ? -12.554 -4.565 14.405 1.00 94.25 85 LEU A C 1
ATOM 636 O O . LEU A 1 85 ? -11.338 -4.624 14.578 1.00 94.25 85 LEU A O 1
ATOM 640 N N . LYS A 1 86 ? -13.381 -4.055 15.327 1.00 97.25 86 LYS A N 1
ATOM 641 C CA . LYS A 1 86 ? -12.936 -3.570 16.642 1.00 97.25 86 LYS A CA 1
ATOM 642 C C . LYS A 1 86 ? -12.314 -4.678 17.485 1.00 97.25 86 LYS A C 1
ATOM 644 O O . LYS A 1 86 ? -11.304 -4.435 18.140 1.00 97.25 86 LYS A O 1
ATOM 649 N N . LEU A 1 87 ? -12.905 -5.873 17.481 1.00 96.12 87 LEU A N 1
ATOM 650 C CA . LEU A 1 87 ? -12.361 -7.045 18.166 1.00 96.12 87 LEU A CA 1
ATOM 651 C C . LEU A 1 87 ? -11.009 -7.439 17.574 1.00 96.12 87 LEU A C 1
ATOM 653 O O . LEU A 1 87 ? -10.050 -7.540 18.329 1.00 96.12 87 LEU A O 1
ATOM 657 N N . ALA A 1 88 ? -10.903 -7.540 16.246 1.00 92.94 88 ALA A N 1
ATOM 658 C CA . ALA A 1 88 ? -9.627 -7.793 15.582 1.00 92.94 88 ALA A CA 1
ATOM 659 C C . ALA A 1 88 ? -8.563 -6.766 15.996 1.00 92.94 88 ALA A C 1
ATOM 661 O O . ALA A 1 88 ? -7.454 -7.136 16.360 1.00 92.94 88 ALA A O 1
ATOM 662 N N . GLY A 1 89 ? -8.920 -5.478 16.044 1.00 94.19 89 GLY A N 1
ATOM 663 C CA . GLY A 1 89 ? -8.005 -4.425 16.481 1.00 94.19 89 GLY A CA 1
ATOM 664 C C . GLY A 1 89 ? -7.476 -4.583 17.906 1.00 94.19 89 GLY A C 1
ATOM 665 O O . GLY A 1 89 ? -6.324 -4.237 18.159 1.00 94.19 89 GLY A O 1
ATOM 666 N N . LYS A 1 90 ? -8.283 -5.116 18.833 1.00 95.69 90 LYS A N 1
ATOM 667 C CA . LYS A 1 90 ? -7.854 -5.371 20.220 1.00 95.69 90 LYS A CA 1
ATOM 668 C C . LYS A 1 90 ? -6.817 -6.490 20.317 1.00 95.69 90 LYS A C 1
ATOM 670 O O . LYS A 1 90 ? -6.009 -6.456 21.242 1.00 95.69 90 LYS A O 1
ATOM 675 N N . GLU A 1 91 ? -6.816 -7.412 19.359 1.00 92.94 91 GLU A N 1
ATOM 676 C CA . GLU A 1 91 ? -5.863 -8.524 19.265 1.00 92.94 91 GLU A CA 1
ATOM 677 C C . GLU A 1 91 ? -4.575 -8.147 18.507 1.00 92.94 91 GLU A C 1
ATOM 679 O O . GLU A 1 91 ? -3.588 -8.885 18.537 1.00 92.94 91 GLU A O 1
ATOM 684 N N . VAL A 1 92 ? -4.530 -6.973 17.858 1.00 90.50 92 VAL A N 1
ATOM 685 C CA . VAL A 1 92 ? -3.330 -6.499 17.152 1.00 90.50 92 VAL A CA 1
ATOM 686 C C . VAL A 1 92 ? -2.265 -6.082 18.161 1.00 90.50 92 VAL A C 1
ATOM 688 O O . VAL A 1 92 ? -2.281 -4.964 18.676 1.00 90.50 92 VAL A O 1
ATOM 691 N N . GLY A 1 93 ? -1.291 -6.956 18.402 1.00 91.12 93 GLY A N 1
ATOM 692 C CA . GLY A 1 93 ? -0.107 -6.656 19.208 1.00 91.12 93 GLY A CA 1
ATOM 693 C C . GLY A 1 93 ? -0.429 -6.078 20.594 1.00 91.12 93 GLY A C 1
ATOM 694 O O . GLY A 1 93 ? -1.447 -6.384 21.204 1.00 91.12 93 GLY A O 1
ATOM 695 N N . SER A 1 94 ? 0.464 -5.237 21.117 1.00 95.75 94 SER A N 1
ATOM 696 C CA . SER A 1 94 ? 0.237 -4.527 22.380 1.00 95.75 94 SER A CA 1
ATOM 697 C C . SER A 1 94 ? -0.442 -3.173 22.161 1.00 95.75 94 SER A C 1
ATOM 699 O O . SER A 1 94 ? -0.431 -2.632 21.058 1.00 95.75 94 SER A O 1
ATOM 701 N N . ILE A 1 95 ? -0.927 -2.541 23.234 1.00 97.06 95 ILE A N 1
ATOM 702 C CA . ILE A 1 95 ? -1.506 -1.185 23.186 1.00 97.06 95 ILE A CA 1
ATOM 703 C C . ILE A 1 95 ? -0.542 -0.170 22.536 1.00 97.06 95 ILE A C 1
ATOM 705 O O . ILE A 1 95 ? -0.968 0.725 21.812 1.00 97.06 95 ILE A O 1
ATOM 709 N N . GLN A 1 96 ? 0.772 -0.309 22.744 1.00 97.50 96 GLN A N 1
ATOM 710 C CA . GLN A 1 96 ? 1.781 0.540 22.101 1.00 97.50 96 GLN A CA 1
ATOM 711 C C . GLN A 1 96 ? 1.808 0.343 20.582 1.00 97.50 96 GLN A C 1
ATOM 713 O O . GLN A 1 96 ? 1.912 1.323 19.846 1.00 97.50 96 GLN A O 1
ATOM 718 N N . ILE A 1 97 ? 1.683 -0.905 20.118 1.00 96.06 97 ILE A N 1
ATOM 719 C CA . ILE A 1 97 ? 1.533 -1.205 18.694 1.00 96.06 97 ILE A CA 1
ATOM 720 C C . ILE A 1 97 ? 0.210 -0.632 18.191 1.00 96.06 97 ILE A C 1
ATOM 722 O O . ILE A 1 97 ? 0.223 0.045 17.174 1.00 96.06 97 ILE A O 1
ATOM 726 N N . GLN A 1 98 ? -0.900 -0.790 18.914 1.00 97.56 98 GLN A N 1
ATOM 727 C CA . GLN A 1 98 ? -2.217 -0.276 18.505 1.00 97.56 98 GLN A CA 1
ATOM 728 C C . GLN A 1 98 ? -2.258 1.255 18.385 1.00 97.56 98 GLN A C 1
ATOM 730 O O . GLN A 1 98 ? -2.932 1.790 17.506 1.00 97.56 98 GLN A O 1
ATOM 735 N N . ASN A 1 99 ? -1.502 1.964 19.229 1.00 97.75 99 ASN A N 1
ATOM 736 C CA . ASN A 1 99 ? -1.376 3.424 19.191 1.00 97.75 99 ASN A CA 1
ATOM 737 C C . ASN A 1 99 ? -0.550 3.943 18.002 1.00 97.75 99 ASN A C 1
ATOM 739 O O . ASN A 1 99 ? -0.594 5.137 17.717 1.00 97.75 99 ASN A O 1
ATOM 743 N N . ALA A 1 100 ? 0.237 3.086 17.348 1.00 97.12 100 ALA A N 1
ATOM 744 C CA . ALA A 1 100 ? 1.112 3.473 16.242 1.00 97.12 100 ALA A CA 1
ATOM 745 C C . ALA A 1 100 ? 0.670 2.852 14.912 1.00 97.12 100 ALA A C 1
ATOM 747 O O . ALA A 1 100 ? 0.587 3.541 13.899 1.00 97.12 100 ALA A O 1
ATOM 748 N N . ALA A 1 101 ? 0.402 1.548 14.906 1.00 96.12 101 ALA A N 1
ATOM 749 C CA . ALA A 1 101 ? -0.028 0.782 13.751 1.00 96.12 101 ALA A CA 1
ATOM 750 C C . ALA A 1 101 ? -1.382 1.275 13.242 1.00 96.12 101 ALA A C 1
ATOM 752 O O . ALA A 1 101 ? -2.300 1.558 14.012 1.00 96.12 101 ALA A O 1
ATOM 753 N N . THR A 1 102 ? -1.503 1.326 11.921 1.00 96.81 102 THR A N 1
ATOM 754 C CA . THR A 1 102 ? -2.694 1.825 11.240 1.00 96.81 102 THR A CA 1
ATOM 755 C C . THR A 1 102 ? -3.419 0.715 10.510 1.00 96.81 102 THR A C 1
ATOM 757 O O . THR A 1 102 ? -2.808 -0.268 10.072 1.00 96.81 102 THR A O 1
ATOM 760 N N . LEU A 1 103 ? -4.727 0.897 10.339 1.00 94.12 103 LEU A N 1
ATOM 761 C CA . LEU A 1 103 ? -5.574 -0.051 9.620 1.00 94.12 103 LEU A CA 1
ATOM 762 C C . LEU A 1 103 ? -5.082 -0.247 8.176 1.00 94.12 103 LEU A C 1
ATOM 764 O O . LEU A 1 103 ? -4.886 -1.374 7.721 1.00 94.12 103 LEU A O 1
ATOM 768 N N . ALA A 1 104 ? -4.788 0.846 7.463 1.00 94.25 104 ALA A N 1
ATOM 769 C CA . ALA A 1 104 ? -4.260 0.750 6.102 1.00 94.25 104 ALA A CA 1
ATOM 770 C C . ALA A 1 104 ? -2.807 0.252 6.060 1.00 94.25 104 ALA A C 1
ATOM 772 O O . ALA A 1 104 ? -2.409 -0.367 5.073 1.00 94.25 104 ALA A O 1
ATOM 773 N N . GLY A 1 105 ? -2.014 0.475 7.115 1.00 92.81 105 GLY A N 1
ATOM 774 C CA . GLY A 1 105 ? -0.690 -0.128 7.268 1.00 92.81 105 GLY A CA 1
ATOM 775 C C . GLY A 1 105 ? -0.764 -1.654 7.326 1.00 92.81 105 GLY A C 1
ATOM 776 O O . GLY A 1 105 ? -0.061 -2.323 6.568 1.00 92.81 105 GLY A O 1
ATOM 777 N N . ASN A 1 106 ? -1.672 -2.195 8.145 1.00 91.81 106 ASN A N 1
ATOM 778 C CA . ASN A 1 106 ? -1.961 -3.630 8.228 1.00 91.81 106 ASN A CA 1
ATOM 779 C C . ASN A 1 106 ? -2.381 -4.196 6.858 1.00 91.81 106 ASN A C 1
ATOM 781 O O . ASN A 1 106 ? -1.827 -5.196 6.398 1.00 91.81 106 ASN A O 1
ATOM 785 N N . LEU A 1 107 ? -3.262 -3.481 6.151 1.00 91.69 107 LEU A N 1
ATOM 786 C CA . LEU A 1 107 ? -3.720 -3.854 4.814 1.00 91.69 107 LEU A CA 1
ATOM 787 C C . LEU A 1 107 ? -2.599 -3.846 3.762 1.00 91.69 107 LEU A C 1
ATOM 789 O O . LEU A 1 107 ? -2.417 -4.806 3.017 1.00 91.69 107 LEU A O 1
ATOM 793 N N . CYS A 1 108 ? -1.817 -2.766 3.706 1.00 89.62 108 CYS A N 1
ATOM 794 C CA . CYS A 1 108 ? -0.726 -2.596 2.744 1.00 89.62 108 CYS A CA 1
ATOM 795 C C . CYS A 1 108 ? 0.478 -3.500 3.024 1.00 89.62 108 CYS A C 1
ATOM 797 O O . CYS A 1 108 ? 1.316 -3.680 2.131 1.00 89.62 108 CYS A O 1
ATOM 799 N N . ASN A 1 109 ? 0.596 -4.012 4.251 1.00 86.94 109 ASN A N 1
ATOM 800 C CA . ASN A 1 109 ? 1.564 -5.037 4.602 1.00 86.94 109 ASN A CA 1
ATOM 801 C C . ASN A 1 109 ? 1.181 -6.392 3.982 1.00 86.94 109 ASN A C 1
ATOM 803 O O . ASN A 1 109 ? 2.069 -7.138 3.575 1.00 86.94 109 ASN A O 1
ATOM 807 N N . ALA A 1 110 ? -0.122 -6.685 3.861 1.00 85.19 110 ALA A N 1
ATOM 808 C CA . ALA A 1 110 ? -0.662 -7.917 3.275 1.00 85.19 110 ALA A CA 1
ATOM 809 C C . ALA A 1 110 ? -0.035 -9.192 3.875 1.00 85.19 110 ALA A C 1
ATOM 811 O O . ALA A 1 110 ? 0.338 -10.133 3.169 1.00 85.19 110 ALA A O 1
ATOM 812 N N . SER A 1 111 ? 0.139 -9.203 5.198 1.00 85.50 111 SER A N 1
ATOM 813 C CA . SER A 1 111 ? 0.548 -10.404 5.925 1.00 85.50 111 SER A CA 1
ATOM 814 C C . SER A 1 111 ? -0.596 -11.429 5.920 1.00 85.50 111 SER A C 1
ATOM 816 O O . SER A 1 111 ? -1.746 -11.027 6.074 1.00 85.50 111 SER A O 1
ATOM 818 N N . PRO A 1 112 ? -0.325 -12.743 5.816 1.00 74.50 112 PRO A N 1
ATOM 819 C CA . PRO A 1 112 ? -1.351 -13.774 6.004 1.00 74.50 112 PRO A CA 1
ATOM 820 C C . PRO A 1 112 ? -2.007 -13.712 7.388 1.00 74.50 112 PRO A C 1
ATOM 822 O O . PRO A 1 112 ? -3.142 -14.136 7.549 1.00 74.50 112 PRO A O 1
ATOM 825 N N . ALA A 1 113 ? -1.288 -13.162 8.370 1.00 82.25 113 ALA A N 1
ATOM 826 C CA . ALA A 1 113 ? -1.749 -12.947 9.737 1.00 82.25 113 ALA A CA 1
ATOM 827 C C . ALA A 1 113 ? -2.274 -11.515 9.969 1.00 82.25 113 ALA A C 1
ATOM 829 O O . ALA A 1 113 ? -2.174 -11.000 11.072 1.00 82.25 113 ALA A O 1
ATOM 830 N N . ALA A 1 114 ? -2.725 -10.807 8.927 1.00 85.25 114 ALA A N 1
ATOM 831 C CA . ALA A 1 114 ? -3.249 -9.453 9.082 1.00 85.25 114 ALA A CA 1
ATOM 832 C C . ALA A 1 114 ? -4.662 -9.482 9.691 1.00 85.25 114 ALA A C 1
ATOM 834 O O . ALA A 1 114 ? -5.632 -9.778 8.994 1.00 85.25 114 ALA A O 1
ATOM 835 N N . ASP A 1 115 ? -4.775 -9.130 10.973 1.00 87.38 115 ASP A N 1
ATOM 836 C CA . ASP A 1 115 ? -6.011 -9.267 11.761 1.00 87.38 115 ASP A CA 1
ATOM 837 C C . ASP A 1 115 ? -7.201 -8.472 11.200 1.00 87.38 115 ASP A C 1
ATOM 839 O O . ASP A 1 115 ? -8.348 -8.902 11.292 1.00 87.38 115 ASP A O 1
ATOM 843 N N . GLY A 1 116 ? -6.944 -7.322 10.567 1.00 88.62 116 GLY A N 1
ATOM 844 C CA . GLY A 1 116 ? -7.997 -6.480 9.998 1.00 88.62 116 GLY A CA 1
ATOM 845 C C . GLY A 1 116 ? -8.628 -7.016 8.722 1.00 88.62 116 GLY A C 1
ATOM 846 O O . GLY A 1 116 ? -9.758 -6.654 8.396 1.00 88.62 116 GLY A O 1
ATOM 847 N N . VAL A 1 117 ? -7.909 -7.864 7.984 1.00 91.38 117 VAL A N 1
ATOM 848 C CA . VAL A 1 117 ? -8.315 -8.288 6.640 1.00 91.38 117 VAL A CA 1
ATOM 849 C C . VAL A 1 117 ? -9.618 -9.098 6.653 1.00 91.38 117 VAL A C 1
ATOM 851 O O . VAL A 1 117 ? -10.506 -8.739 5.879 1.00 91.38 117 VAL A O 1
ATOM 854 N N . PRO A 1 118 ? -9.808 -10.126 7.508 1.00 91.25 118 PRO A N 1
ATOM 855 C CA . PRO A 1 118 ? -11.052 -10.897 7.530 1.00 91.25 118 PRO A CA 1
ATOM 856 C C . PRO A 1 118 ? -12.297 -10.042 7.791 1.00 91.25 118 PRO A C 1
ATOM 858 O O . PRO A 1 118 ? -13.290 -10.169 7.077 1.00 91.25 118 PRO A O 1
ATOM 861 N N . ALA A 1 119 ? -12.234 -9.134 8.769 1.00 92.50 119 ALA A N 1
ATOM 862 C CA . ALA A 1 119 ? -13.356 -8.258 9.095 1.00 92.50 119 ALA A CA 1
ATOM 863 C C . ALA A 1 119 ? -13.661 -7.267 7.960 1.00 92.50 119 ALA A C 1
ATOM 865 O O . ALA A 1 119 ? -14.824 -7.048 7.635 1.00 92.50 119 ALA A O 1
ATOM 866 N N . LEU A 1 120 ? -12.634 -6.704 7.315 1.00 93.88 120 LEU A N 1
ATOM 867 C CA . LEU A 1 120 ? -12.822 -5.810 6.170 1.00 93.88 120 LEU A CA 1
ATOM 868 C C . LEU A 1 120 ? -13.376 -6.535 4.936 1.00 93.88 120 LEU A C 1
ATOM 870 O O . LEU A 1 120 ? -14.176 -5.956 4.207 1.00 93.88 120 LEU A O 1
ATOM 874 N N . LEU A 1 121 ? -12.989 -7.793 4.703 1.00 92.12 121 LEU A N 1
ATOM 875 C CA . LEU A 1 121 ? -13.560 -8.612 3.630 1.00 92.12 121 LEU A CA 1
ATOM 876 C C . LEU A 1 121 ? -15.044 -8.898 3.874 1.00 92.12 121 LEU A C 1
ATOM 878 O O . LEU A 1 121 ? -15.83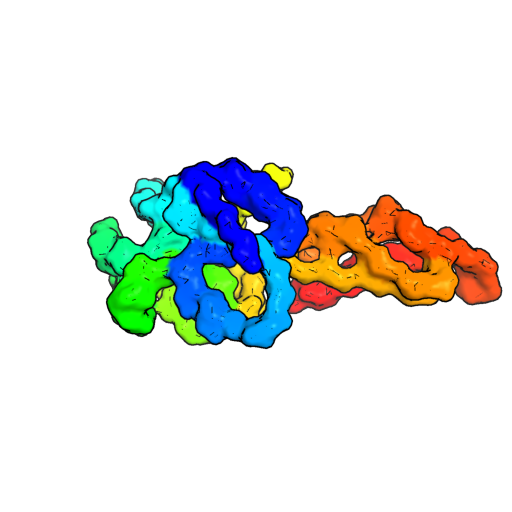7 -8.767 2.952 1.00 92.12 121 LEU A O 1
ATOM 882 N N . ALA A 1 122 ? -15.424 -9.232 5.110 1.00 91.50 122 ALA A N 1
ATOM 883 C CA . ALA A 1 122 ? -16.824 -9.458 5.478 1.00 91.50 122 ALA A CA 1
ATOM 884 C C . ALA A 1 122 ? -17.696 -8.193 5.360 1.00 91.50 122 ALA A C 1
ATOM 886 O O . ALA A 1 122 ? -18.909 -8.294 5.215 1.00 91.50 122 ALA A O 1
ATOM 887 N N . LEU A 1 123 ? -17.075 -7.012 5.428 1.00 92.94 123 LEU A N 1
ATOM 888 C CA . LEU A 1 123 ? -17.718 -5.710 5.246 1.00 92.94 123 LEU A CA 1
ATOM 889 C C . LEU A 1 123 ? -17.739 -5.240 3.781 1.00 92.94 123 LEU A C 1
ATOM 891 O O . LEU A 1 123 ? -18.073 -4.081 3.538 1.00 92.94 123 LEU A O 1
ATOM 895 N N . ASP A 1 124 ? -17.338 -6.087 2.825 1.00 92.94 124 ASP A N 1
ATOM 896 C CA . ASP A 1 124 ? -17.198 -5.738 1.403 1.00 92.94 124 ASP A CA 1
ATOM 897 C C . ASP A 1 124 ? -16.380 -4.452 1.187 1.00 92.94 124 ASP A C 1
ATOM 899 O O . ASP A 1 124 ? -16.680 -3.609 0.334 1.00 92.94 124 ASP A O 1
ATOM 903 N N . ALA A 1 125 ? -15.330 -4.274 1.998 1.00 94.88 125 ALA A N 1
ATOM 904 C CA . ALA A 1 125 ? -14.549 -3.049 1.998 1.00 94.88 125 ALA A CA 1
ATOM 905 C C . ALA A 1 125 ? -13.906 -2.776 0.631 1.00 94.88 125 ALA A C 1
ATOM 907 O O . ALA A 1 125 ? -13.492 -3.677 -0.105 1.00 94.88 125 ALA A O 1
ATOM 908 N N . GLN A 1 126 ? -13.747 -1.491 0.332 1.00 94.44 126 GLN A N 1
ATOM 909 C CA . GLN A 1 126 ? -13.023 -1.007 -0.837 1.00 94.44 126 GLN A CA 1
ATOM 910 C C . GLN A 1 126 ? -11.804 -0.197 -0.403 1.00 94.44 126 GLN A C 1
ATOM 912 O O . GLN A 1 126 ? -11.790 0.430 0.657 1.00 94.44 126 GLN A O 1
ATOM 917 N N . VAL A 1 127 ? -10.774 -0.204 -1.244 1.00 94.50 127 VAL A N 1
ATOM 918 C CA . VAL A 1 127 ? -9.546 0.566 -1.052 1.00 94.50 127 VAL A CA 1
ATOM 919 C C . VAL A 1 127 ? -9.538 1.727 -2.033 1.00 94.50 127 VAL A C 1
ATOM 921 O O . VAL A 1 127 ? -9.579 1.527 -3.245 1.00 94.50 127 VAL A O 1
ATOM 924 N N . GLU A 1 128 ? -9.447 2.944 -1.509 1.00 93.75 128 GLU A N 1
ATOM 925 C CA . GLU A 1 128 ? -9.228 4.148 -2.305 1.00 93.75 128 GLU A CA 1
ATOM 926 C C . GLU A 1 128 ? -7.723 4.372 -2.491 1.00 93.75 128 GLU A C 1
ATOM 928 O O . GLU A 1 128 ? -6.966 4.506 -1.527 1.00 93.75 128 GLU A O 1
ATOM 933 N N . LEU A 1 129 ? -7.275 4.386 -3.744 1.00 91.19 129 LEU A N 1
ATOM 934 C CA . LEU A 1 129 ? -5.893 4.640 -4.128 1.00 91.19 129 LEU A CA 1
ATOM 935 C C . LEU A 1 129 ? -5.799 6.000 -4.806 1.00 91.19 129 LEU A C 1
ATOM 937 O O . LEU A 1 129 ? -6.478 6.246 -5.801 1.00 91.19 129 LEU A O 1
ATOM 941 N N . GLN A 1 130 ? -4.902 6.846 -4.304 1.00 90.88 130 GLN A N 1
ATOM 942 C CA . GLN A 1 130 ? -4.641 8.169 -4.855 1.00 90.88 130 GLN A CA 1
ATOM 943 C C . GLN A 1 130 ? -3.304 8.201 -5.604 1.00 90.88 130 GLN A C 1
ATOM 945 O O . GLN A 1 130 ? -2.293 7.678 -5.132 1.00 90.88 130 GLN A O 1
ATOM 950 N N . SER A 1 131 ? -3.292 8.859 -6.761 1.00 86.31 131 SER A N 1
ATOM 951 C CA . SER A 1 131 ? -2.102 9.120 -7.570 1.00 86.31 131 SER A CA 1
ATOM 952 C C . SER A 1 131 ? -2.051 10.590 -7.986 1.00 86.31 131 SER A C 1
ATOM 954 O O . SER A 1 131 ? -3.081 11.146 -8.363 1.00 86.31 131 SER A O 1
ATOM 956 N N . ALA A 1 132 ? -0.856 11.195 -7.988 1.00 82.06 132 ALA A N 1
ATOM 957 C CA . ALA A 1 132 ? -0.647 12.532 -8.554 1.00 82.06 132 ALA A CA 1
ATOM 958 C C . ALA A 1 132 ? -1.070 12.596 -10.032 1.00 82.06 132 ALA A C 1
ATOM 960 O O . ALA A 1 132 ? -1.771 13.511 -10.445 1.00 82.06 132 ALA A O 1
ATOM 961 N N . ALA A 1 133 ? -0.682 11.589 -10.822 1.00 78.56 133 ALA A N 1
ATOM 962 C CA . ALA A 1 133 ? -0.875 11.592 -12.272 1.00 78.56 133 ALA A CA 1
ATOM 963 C C . ALA A 1 133 ? -2.275 11.143 -12.721 1.00 78.56 133 ALA A C 1
ATOM 965 O O . ALA A 1 133 ? -2.715 11.502 -13.807 1.00 78.56 133 ALA A O 1
ATOM 966 N N . ARG A 1 134 ? -2.954 10.303 -11.928 1.00 76.06 134 ARG A N 1
ATOM 967 C CA . ARG A 1 134 ? -4.190 9.610 -12.352 1.00 76.06 134 ARG A CA 1
ATOM 968 C C . ARG A 1 134 ? -5.412 9.904 -11.489 1.00 76.06 134 ARG A C 1
ATOM 970 O O . ARG A 1 134 ? -6.496 9.435 -11.813 1.00 76.06 134 ARG A O 1
ATOM 977 N N . GLY A 1 135 ? -5.253 10.660 -10.406 1.00 84.06 135 GLY A N 1
ATOM 978 C CA . GLY A 1 135 ? -6.334 10.918 -9.463 1.00 84.06 135 GLY A CA 1
ATOM 979 C C . GLY A 1 135 ? -6.656 9.709 -8.582 1.00 84.06 135 GLY A C 1
ATOM 980 O O . GLY A 1 135 ? -5.778 8.891 -8.282 1.00 84.06 135 GLY A O 1
ATOM 981 N N . ALA A 1 136 ? -7.908 9.637 -8.134 1.00 86.75 136 ALA A N 1
ATOM 982 C CA . ALA A 1 136 ? -8.407 8.599 -7.241 1.00 86.75 136 ALA A CA 1
ATOM 983 C C . ALA A 1 136 ? -9.014 7.432 -8.027 1.00 86.75 136 ALA A C 1
ATOM 985 O O . ALA A 1 136 ? -9.726 7.639 -9.010 1.00 86.75 136 ALA A O 1
ATOM 986 N N . ARG A 1 137 ? -8.809 6.206 -7.548 1.00 88.62 137 ARG A N 1
ATOM 987 C CA . ARG A 1 137 ? -9.614 5.043 -7.943 1.00 88.62 137 ARG A CA 1
ATOM 988 C C . ARG A 1 137 ? -9.985 4.218 -6.722 1.00 88.62 137 ARG A C 1
ATOM 990 O O . ARG A 1 137 ? -9.209 4.153 -5.772 1.00 88.62 137 ARG A O 1
ATOM 997 N N . GLN A 1 138 ? -11.129 3.553 -6.781 1.00 89.50 138 GLN A N 1
ATOM 998 C CA . GLN A 1 138 ? -11.557 2.595 -5.767 1.00 89.50 138 GLN A CA 1
ATOM 999 C C . GLN A 1 138 ? -11.455 1.180 -6.335 1.00 89.50 138 GLN A C 1
ATOM 1001 O O . GLN A 1 138 ? -11.743 0.956 -7.510 1.00 89.50 138 GLN A O 1
ATOM 1006 N N . ILE A 1 139 ? -10.987 0.244 -5.516 1.00 90.50 139 ILE A N 1
ATOM 1007 C CA . ILE A 1 139 ? -10.853 -1.171 -5.869 1.00 90.50 139 ILE A CA 1
ATOM 1008 C C . ILE A 1 139 ? -11.432 -2.028 -4.735 1.00 90.50 139 ILE A C 1
ATOM 1010 O O . ILE A 1 139 ? -11.148 -1.737 -3.569 1.00 90.50 139 ILE A O 1
ATOM 1014 N N . PRO A 1 140 ? -12.224 -3.077 -5.026 1.00 91.75 140 PRO A N 1
ATOM 1015 C CA . PRO A 1 140 ? -12.658 -4.028 -4.006 1.00 91.75 140 PRO A CA 1
ATOM 1016 C C . PRO A 1 140 ? -11.469 -4.635 -3.259 1.00 91.75 140 PRO A C 1
ATOM 1018 O O . PRO A 1 140 ? -10.436 -4.946 -3.859 1.00 91.75 140 PRO A O 1
ATOM 1021 N N . LEU A 1 141 ? -11.597 -4.848 -1.949 1.00 91.00 141 LEU A N 1
ATOM 1022 C CA . LEU A 1 141 ? -10.508 -5.414 -1.152 1.00 91.00 141 LEU A CA 1
ATOM 1023 C C . LEU A 1 141 ? -10.083 -6.811 -1.643 1.00 91.00 141 LEU A C 1
ATOM 1025 O O . LEU A 1 141 ? -8.892 -7.132 -1.650 1.00 91.00 141 LEU A O 1
ATOM 1029 N N . THR A 1 142 ? -11.046 -7.605 -2.110 1.00 86.06 142 THR A N 1
ATOM 1030 C CA . THR A 1 142 ? -10.829 -8.919 -2.738 1.00 86.06 142 THR A CA 1
ATOM 1031 C C . THR A 1 142 ? -9.896 -8.852 -3.945 1.00 86.06 142 THR A C 1
ATOM 1033 O O . THR A 1 142 ? -9.145 -9.790 -4.197 1.00 86.06 142 THR A O 1
ATOM 1036 N N . GLU A 1 143 ? -9.891 -7.735 -4.671 1.00 84.50 143 GLU A N 1
ATOM 1037 C CA . GLU A 1 143 ? -8.997 -7.517 -5.804 1.00 84.50 143 GLU A CA 1
ATOM 1038 C C . GLU A 1 143 ? -7.692 -6.826 -5.404 1.00 84.50 143 GLU A C 1
ATOM 1040 O O . GLU A 1 143 ? -6.681 -6.998 -6.088 1.00 84.50 143 GLU A O 1
ATOM 1045 N N . PHE A 1 144 ? -7.682 -6.061 -4.312 1.00 86.50 144 PHE A N 1
ATOM 1046 C CA . PHE A 1 144 ? -6.487 -5.375 -3.825 1.00 86.50 144 PHE A CA 1
ATOM 1047 C C . PHE A 1 144 ? -5.437 -6.341 -3.260 1.00 86.50 144 PHE A C 1
ATOM 1049 O O . PHE A 1 144 ? -4.238 -6.124 -3.450 1.00 86.50 144 PHE A O 1
ATOM 1056 N N . LEU A 1 145 ? -5.859 -7.404 -2.571 1.00 83.31 145 LEU A N 1
ATOM 1057 C CA . LEU A 1 145 ? -4.969 -8.419 -2.003 1.00 83.31 145 LEU A CA 1
ATOM 1058 C C . LEU A 1 145 ? -4.637 -9.485 -3.057 1.00 83.31 145 LEU A C 1
ATOM 1060 O O . LEU A 1 145 ? -5.488 -10.274 -3.448 1.00 83.31 145 LEU A O 1
ATOM 1064 N N . LYS A 1 146 ? -3.378 -9.528 -3.512 1.00 78.44 146 LYS A N 1
ATOM 1065 C CA . LYS A 1 146 ? -2.905 -10.437 -4.579 1.00 78.44 146 LYS A CA 1
ATOM 1066 C C . LYS A 1 146 ? -2.103 -11.635 -4.053 1.00 78.44 146 LYS A C 1
ATOM 1068 O O . LYS A 1 146 ? -1.539 -12.398 -4.833 1.00 78.44 146 LYS A O 1
ATOM 1073 N N . GLY A 1 147 ? -1.995 -11.780 -2.732 1.00 75.56 147 GLY A N 1
ATOM 1074 C CA . GLY A 1 147 ? -1.277 -12.865 -2.063 1.00 75.56 147 GLY A CA 1
ATOM 1075 C C . GLY A 1 147 ? -0.364 -12.378 -0.936 1.00 75.56 147 GLY A C 1
ATOM 1076 O O . GLY A 1 147 ? -0.383 -11.212 -0.546 1.00 75.56 147 GLY A O 1
ATOM 1077 N N . VAL A 1 148 ? 0.461 -13.286 -0.412 1.00 75.38 148 VAL A N 1
ATOM 1078 C CA . VAL A 1 148 ? 1.362 -13.023 0.723 1.00 75.38 148 VAL A CA 1
ATOM 1079 C C . VAL A 1 148 ? 2.314 -11.869 0.408 1.00 75.38 148 VAL A C 1
ATOM 1081 O O . VAL A 1 148 ? 3.143 -11.978 -0.494 1.00 75.38 148 VAL A O 1
ATOM 1084 N N . ARG A 1 149 ? 2.201 -10.766 1.160 1.00 77.38 149 ARG A N 1
ATOM 1085 C CA . ARG A 1 149 ? 2.959 -9.514 0.965 1.00 77.38 149 ARG A CA 1
ATOM 1086 C C . ARG A 1 149 ? 2.798 -8.904 -0.439 1.00 77.38 149 ARG A C 1
ATOM 1088 O O . ARG A 1 149 ? 3.634 -8.106 -0.863 1.00 77.38 149 ARG A O 1
ATOM 1095 N N . LYS A 1 150 ? 1.731 -9.262 -1.162 1.00 74.44 150 LYS A N 1
ATOM 1096 C CA . LYS A 1 150 ? 1.426 -8.780 -2.514 1.00 74.44 150 LYS A CA 1
ATOM 1097 C C . LYS A 1 150 ? 0.089 -8.044 -2.520 1.00 74.44 150 LYS A C 1
ATOM 1099 O O . LYS A 1 150 ? -0.955 -8.599 -2.192 1.00 74.44 150 LYS A O 1
ATOM 1104 N N . THR A 1 151 ? 0.133 -6.789 -2.944 1.00 78.19 151 THR A N 1
ATOM 1105 C CA . THR A 1 151 ? -1.039 -5.921 -3.136 1.00 78.19 151 THR A CA 1
ATOM 1106 C C . THR A 1 151 ? -1.098 -5.461 -4.588 1.00 78.19 151 THR A C 1
ATOM 1108 O O . THR A 1 151 ? -0.062 -5.478 -5.251 1.00 78.19 151 THR A O 1
ATOM 1111 N N . ASP A 1 152 ? -2.233 -4.937 -5.049 1.00 73.62 152 ASP A N 1
ATOM 1112 C CA . ASP A 1 152 ? -2.389 -4.259 -6.350 1.00 73.62 152 ASP A CA 1
ATOM 1113 C C . ASP A 1 152 ? -1.679 -2.880 -6.399 1.00 73.62 152 ASP A C 1
ATOM 1115 O O . ASP A 1 152 ? -2.237 -1.844 -6.758 1.00 73.62 152 ASP A O 1
ATOM 1119 N N . ARG A 1 153 ? -0.416 -2.849 -5.960 1.00 70.38 153 ARG A N 1
ATOM 1120 C CA . ARG A 1 153 ? 0.502 -1.711 -6.012 1.00 70.38 153 ARG A CA 1
ATOM 1121 C C . ARG A 1 153 ? 1.776 -2.201 -6.692 1.00 70.38 153 ARG A C 1
ATOM 1123 O O . ARG A 1 153 ? 2.576 -2.869 -6.037 1.00 70.38 153 ARG A O 1
ATOM 1130 N N . LEU A 1 154 ? 1.997 -1.871 -7.967 1.00 68.25 154 LEU A N 1
ATOM 1131 C CA . LEU A 1 154 ? 3.292 -2.141 -8.597 1.00 68.25 154 LEU A CA 1
ATOM 1132 C C . LEU A 1 154 ? 4.344 -1.222 -7.968 1.00 68.25 154 LEU A C 1
ATOM 1134 O O . LEU A 1 154 ? 4.378 -0.032 -8.255 1.00 68.25 154 LEU A O 1
ATOM 1138 N N . ARG A 1 155 ? 5.149 -1.744 -7.041 1.00 64.38 155 ARG A N 1
ATOM 1139 C CA . ARG A 1 155 ? 6.145 -0.938 -6.308 1.00 64.38 155 ARG A CA 1
ATOM 1140 C C . ARG A 1 155 ? 7.510 -0.924 -6.975 1.00 64.38 155 ARG A C 1
ATOM 1142 O O . ARG A 1 155 ? 8.281 -0.008 -6.725 1.00 64.38 155 ARG A O 1
ATOM 1149 N N . ASP A 1 156 ? 7.806 -1.942 -7.772 1.00 67.88 156 ASP A N 1
ATOM 1150 C CA . ASP A 1 156 ? 9.071 -2.058 -8.476 1.00 67.88 156 ASP A CA 1
ATOM 1151 C C . ASP A 1 156 ? 8.896 -2.920 -9.729 1.00 67.88 156 ASP A C 1
ATOM 1153 O O . ASP A 1 156 ? 8.162 -3.911 -9.705 1.00 67.88 156 ASP A O 1
ATOM 1157 N N . LEU A 1 157 ? 9.567 -2.535 -10.810 1.00 81.81 157 LEU A N 1
ATOM 1158 C CA . LEU A 1 157 ? 9.656 -3.293 -12.053 1.00 81.81 157 LEU A CA 1
ATOM 1159 C C . LEU A 1 157 ? 11.068 -3.128 -12.617 1.00 81.81 157 LEU A C 1
ATOM 1161 O O . LEU A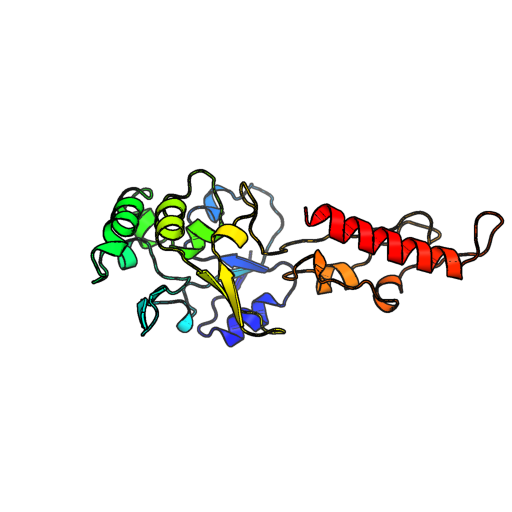 1 157 ? 11.624 -2.029 -12.612 1.00 81.81 157 LEU A O 1
ATOM 1165 N N . ARG A 1 158 ? 11.648 -4.223 -13.109 1.00 85.88 158 ARG A N 1
ATOM 1166 C CA . ARG A 1 158 ? 12.914 -4.209 -13.844 1.00 85.88 158 ARG A CA 1
ATOM 1167 C C . ARG A 1 158 ? 12.715 -4.893 -15.182 1.00 85.88 158 ARG A C 1
ATOM 1169 O O . ARG A 1 158 ? 12.212 -6.012 -15.220 1.00 85.88 158 ARG A O 1
ATOM 1176 N N . VAL A 1 159 ? 13.105 -4.222 -16.259 1.00 90.44 159 VAL A N 1
ATOM 1177 C CA . VAL A 1 159 ? 12.978 -4.729 -17.626 1.00 90.44 159 VAL A CA 1
ATOM 1178 C C . VAL A 1 159 ? 14.324 -4.598 -18.316 1.00 90.44 159 VAL A C 1
ATOM 1180 O O . VAL A 1 159 ? 14.869 -3.503 -18.444 1.00 90.44 159 VAL A O 1
ATOM 1183 N N . ALA A 1 160 ? 14.855 -5.724 -18.784 1.00 91.81 160 ALA A N 1
ATOM 1184 C CA . ALA A 1 160 ? 16.063 -5.766 -19.589 1.00 91.81 160 ALA A CA 1
ATOM 1185 C C . ALA A 1 160 ? 15.842 -6.625 -20.835 1.00 91.81 160 ALA A C 1
ATOM 1187 O O . ALA A 1 160 ? 15.155 -7.644 -20.782 1.00 91.81 160 ALA A O 1
ATOM 1188 N N . VAL A 1 161 ? 16.443 -6.211 -21.947 1.00 92.19 161 VAL A N 1
ATOM 1189 C CA . VAL A 1 161 ? 16.342 -6.885 -23.242 1.00 92.19 161 VAL A CA 1
ATOM 1190 C C . VAL A 1 161 ? 17.735 -7.290 -23.699 1.00 92.19 161 VAL A C 1
ATOM 1192 O O . VAL A 1 161 ? 18.620 -6.447 -23.857 1.00 92.19 161 VAL A O 1
ATOM 1195 N N . GLY A 1 162 ? 17.927 -8.589 -23.918 1.00 90.81 162 GLY A N 1
ATOM 1196 C CA . GLY A 1 162 ? 19.106 -9.145 -24.582 1.00 90.81 162 GLY A CA 1
ATOM 1197 C C . GLY A 1 162 ? 18.889 -9.304 -26.088 1.00 90.81 162 GLY A C 1
ATOM 1198 O O . GLY A 1 162 ? 17.762 -9.264 -26.568 1.00 90.81 162 GLY A O 1
ATOM 1199 N N . ALA A 1 163 ? 19.977 -9.498 -26.839 1.00 88.69 163 ALA A N 1
ATOM 1200 C CA . ALA A 1 163 ? 19.961 -9.842 -28.270 1.00 88.69 163 ALA A CA 1
ATOM 1201 C C . ALA A 1 163 ? 19.260 -8.845 -29.231 1.00 88.69 163 ALA A C 1
ATOM 1203 O O . ALA A 1 163 ? 19.081 -9.156 -30.410 1.00 88.69 163 ALA A O 1
ATOM 1204 N N . CYS A 1 164 ? 18.925 -7.638 -28.765 1.00 92.00 164 CYS A N 1
ATOM 1205 C CA . CYS A 1 164 ? 18.383 -6.533 -29.573 1.00 92.00 164 CYS A CA 1
ATOM 1206 C C . CYS A 1 164 ? 19.295 -5.283 -29.570 1.00 92.00 164 CYS A C 1
ATOM 1208 O O . CYS A 1 164 ? 18.879 -4.189 -29.943 1.00 92.00 164 CYS A O 1
ATOM 1210 N N . SER A 1 165 ? 20.540 -5.466 -29.123 1.00 93.88 165 SER A N 1
ATOM 1211 C CA . SER A 1 165 ? 21.616 -4.474 -29.011 1.00 93.88 165 SER A CA 1
ATOM 1212 C C . SER A 1 165 ? 22.966 -5.203 -28.902 1.00 93.88 165 SER A C 1
ATOM 1214 O O . SER A 1 165 ? 22.963 -6.391 -28.561 1.00 93.88 165 SER A O 1
ATOM 1216 N N . PRO A 1 166 ? 24.117 -4.519 -29.092 1.00 93.81 166 PRO A N 1
ATOM 1217 C CA . PRO A 1 166 ? 25.441 -5.111 -28.853 1.00 93.81 166 PRO A CA 1
ATOM 1218 C C . PRO A 1 166 ? 25.617 -5.674 -27.435 1.00 93.81 166 PRO A C 1
ATOM 1220 O O . PRO A 1 166 ? 26.318 -6.663 -27.240 1.00 93.81 166 PRO A O 1
ATOM 1223 N N . VAL A 1 167 ? 24.952 -5.063 -26.449 1.00 92.00 167 VAL A N 1
ATOM 1224 C CA . VAL A 1 167 ? 24.866 -5.536 -25.059 1.00 92.00 167 VAL A CA 1
ATOM 1225 C C . VAL A 1 167 ? 23.432 -5.419 -24.558 1.00 92.00 167 VAL A C 1
ATOM 1227 O O . VAL A 1 167 ? 22.681 -4.574 -25.055 1.00 92.00 167 VAL A O 1
ATOM 1230 N N . ALA A 1 168 ? 23.056 -6.239 -23.572 1.00 92.81 168 ALA A N 1
ATOM 1231 C CA . ALA A 1 168 ? 21.732 -6.167 -22.963 1.00 92.81 168 ALA A CA 1
ATOM 1232 C C . ALA A 1 168 ? 21.444 -4.749 -22.447 1.00 92.81 168 ALA A C 1
ATOM 1234 O O . ALA A 1 168 ? 22.304 -4.119 -21.833 1.00 92.81 168 ALA A O 1
ATOM 1235 N N . GLN A 1 169 ? 20.240 -4.251 -22.713 1.00 96.69 169 GLN A N 1
ATOM 1236 C CA . GLN A 1 169 ? 19.827 -2.900 -22.339 1.00 96.69 169 GLN A CA 1
ATOM 1237 C C . GLN A 1 169 ? 18.709 -2.952 -21.314 1.00 96.69 169 GLN A C 1
ATOM 1239 O O . GLN A 1 169 ? 17.785 -3.753 -21.441 1.00 96.69 169 GLN A O 1
ATOM 1244 N N . ARG A 1 170 ? 18.777 -2.063 -20.323 1.00 94.38 170 ARG A N 1
ATOM 1245 C CA . ARG A 1 170 ? 17.709 -1.850 -19.346 1.00 94.38 170 ARG A CA 1
ATOM 1246 C C . ARG A 1 170 ? 16.753 -0.768 -19.847 1.00 94.38 170 ARG A C 1
ATOM 1248 O O . ARG A 1 170 ? 17.201 0.269 -20.329 1.00 94.38 170 ARG A O 1
ATOM 1255 N N . LEU A 1 171 ? 15.448 -0.996 -19.713 1.00 94.88 171 LEU A N 1
ATOM 1256 C CA . LEU A 1 171 ? 14.403 -0.092 -20.202 1.00 94.88 171 LEU A CA 1
ATOM 1257 C C . LEU A 1 171 ? 13.834 0.767 -19.066 1.00 94.88 171 LEU A C 1
ATOM 1259 O O . LEU A 1 171 ? 12.669 0.642 -18.692 1.00 94.88 171 LEU A O 1
ATOM 1263 N N . SER A 1 172 ? 14.660 1.655 -18.510 1.00 87.06 172 SER A N 1
ATOM 1264 C CA . SER A 1 172 ? 14.315 2.449 -17.319 1.00 87.06 172 SER A CA 1
ATOM 1265 C C . SER A 1 172 ? 13.068 3.330 -17.484 1.00 87.06 172 SER A C 1
ATOM 1267 O O . SER A 1 172 ? 12.360 3.556 -16.508 1.00 87.06 172 SER A O 1
ATOM 1269 N N . LEU A 1 173 ? 12.771 3.808 -18.701 1.00 88.38 173 LEU A N 1
ATOM 1270 C CA . LEU A 1 173 ? 11.557 4.591 -18.970 1.00 88.38 173 LEU A CA 1
ATOM 1271 C C . LEU A 1 173 ? 10.290 3.748 -18.763 1.00 88.38 173 LEU A C 1
ATOM 1273 O O . LEU A 1 173 ? 9.387 4.160 -18.042 1.00 88.38 173 LEU A O 1
ATOM 1277 N N . LEU A 1 174 ? 10.259 2.540 -19.335 1.00 90.44 174 LEU A N 1
ATOM 1278 C CA . LEU A 1 174 ? 9.154 1.602 -19.143 1.00 90.44 174 LEU A CA 1
ATOM 1279 C C . LEU A 1 174 ? 9.001 1.214 -17.669 1.00 90.44 174 LEU A C 1
ATOM 1281 O O . LEU A 1 174 ? 7.883 1.129 -17.174 1.00 90.44 174 LEU A O 1
ATOM 1285 N N . GLU A 1 175 ? 10.112 0.991 -16.962 1.00 86.69 175 GLU A N 1
ATOM 1286 C CA . GLU A 1 175 ? 10.092 0.709 -15.523 1.00 86.69 175 GLU A CA 1
ATOM 1287 C C . GLU A 1 175 ? 9.445 1.853 -14.734 1.00 86.69 175 GLU A C 1
ATOM 1289 O O . GLU A 1 175 ? 8.531 1.609 -13.949 1.00 86.69 175 GLU A O 1
ATOM 1294 N N . ALA A 1 176 ? 9.880 3.094 -14.972 1.00 77.69 176 ALA A N 1
ATOM 1295 C CA . ALA A 1 176 ? 9.359 4.278 -14.294 1.00 77.69 176 ALA A CA 1
ATOM 1296 C C . ALA A 1 176 ? 7.863 4.479 -14.563 1.00 77.69 176 ALA A C 1
ATOM 1298 O O . ALA A 1 176 ? 7.095 4.724 -13.634 1.00 77.69 176 ALA A O 1
ATOM 1299 N N . GLU A 1 177 ? 7.430 4.317 -15.815 1.00 82.75 177 GLU A N 1
ATOM 1300 C CA . GLU A 1 177 ? 6.019 4.454 -16.172 1.00 82.75 177 GLU A CA 1
ATOM 1301 C C . GLU A 1 177 ? 5.150 3.321 -15.646 1.00 82.75 177 GLU A C 1
ATOM 1303 O O . GLU A 1 177 ? 3.964 3.525 -15.392 1.00 82.75 177 GLU A O 1
ATOM 1308 N N . ALA A 1 178 ? 5.706 2.121 -15.502 1.00 81.56 178 ALA A N 1
ATOM 1309 C CA . ALA A 1 178 ? 4.967 0.984 -14.994 1.00 81.56 178 ALA A CA 1
ATOM 1310 C C . ALA A 1 178 ? 4.631 1.133 -13.512 1.00 81.56 178 ALA A C 1
ATOM 1312 O O . ALA A 1 178 ? 3.577 0.663 -13.079 1.00 81.56 178 ALA A O 1
ATOM 1313 N N . ILE A 1 179 ? 5.513 1.757 -12.725 1.00 78.88 179 ILE A N 1
ATOM 1314 C CA . ILE A 1 179 ? 5.364 1.848 -11.271 1.00 78.88 179 ILE A CA 1
ATOM 1315 C C . ILE A 1 179 ? 4.007 2.470 -10.906 1.00 78.88 179 ILE A C 1
ATOM 1317 O O . ILE A 1 179 ? 3.557 3.488 -11.425 1.00 78.88 179 ILE A O 1
ATOM 1321 N N . GLY A 1 180 ? 3.301 1.791 -10.007 1.00 63.38 180 GLY A N 1
ATOM 1322 C CA . GLY A 1 180 ? 1.952 2.122 -9.569 1.00 63.38 180 GLY A CA 1
ATOM 1323 C C . GLY A 1 180 ? 0.845 1.780 -10.570 1.00 63.38 180 GLY A C 1
ATOM 1324 O O . GLY A 1 180 ? -0.322 2.033 -10.259 1.00 63.38 180 GLY A O 1
ATOM 1325 N N . ARG A 1 181 ? 1.143 1.246 -11.758 1.00 67.88 181 ARG A N 1
ATOM 1326 C CA . ARG A 1 181 ? 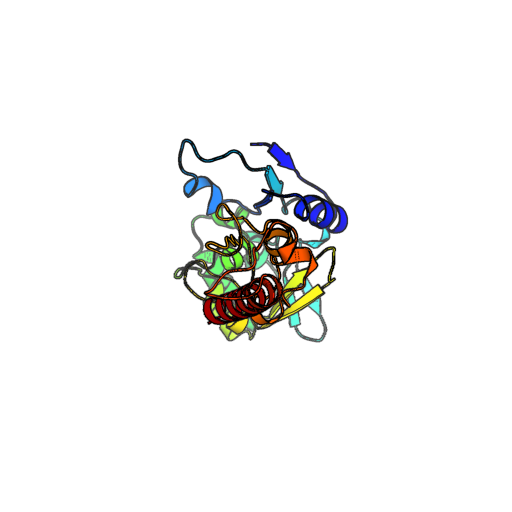0.142 0.811 -12.746 1.00 67.88 181 ARG A CA 1
ATOM 1327 C C . ARG A 1 181 ? -0.181 -0.671 -12.607 1.00 67.88 181 ARG A C 1
ATOM 1329 O O . ARG A 1 181 ? 0.626 -1.458 -12.120 1.00 67.88 181 ARG A O 1
ATOM 1336 N N . ASN A 1 182 ? -1.373 -1.044 -13.062 1.00 69.75 182 ASN A N 1
ATOM 1337 C CA . ASN A 1 182 ? -1.669 -2.436 -13.344 1.00 69.75 182 ASN A CA 1
ATOM 1338 C C . ASN A 1 182 ? -0.865 -2.834 -14.588 1.00 69.75 182 ASN A C 1
ATOM 1340 O O . ASN A 1 182 ? -0.994 -2.200 -15.635 1.00 69.75 182 ASN A O 1
ATOM 1344 N N . LEU A 1 183 ? -0.035 -3.868 -14.468 1.00 77.75 183 LEU A N 1
ATOM 1345 C CA . LEU A 1 183 ? 0.823 -4.348 -15.550 1.00 77.75 183 LEU A CA 1
ATOM 1346 C C . LEU A 1 183 ? 0.028 -4.756 -16.812 1.00 77.75 183 LEU A C 1
ATOM 1348 O O . LEU A 1 183 ? 0.549 -4.606 -17.915 1.00 77.75 183 LEU A O 1
ATOM 1352 N N . ARG A 1 184 ? -1.246 -5.169 -16.685 1.00 78.56 184 ARG A N 1
ATOM 1353 C CA . ARG A 1 184 ? -2.137 -5.488 -17.825 1.00 78.56 184 ARG A CA 1
ATOM 1354 C C . ARG A 1 184 ? -2.552 -4.270 -18.646 1.00 78.56 184 ARG A C 1
ATOM 1356 O O . ARG A 1 184 ? -2.966 -4.411 -19.789 1.00 78.56 184 ARG A O 1
ATOM 1363 N N . GLU A 1 185 ? -2.486 -3.080 -18.062 1.00 79.12 185 GLU A N 1
ATOM 1364 C CA . GLU A 1 185 ? -2.906 -1.832 -18.708 1.00 79.12 185 GLU A CA 1
ATOM 1365 C C . GLU A 1 185 ? -1.730 -1.075 -19.338 1.00 79.12 185 GLU A C 1
ATOM 1367 O O . GLU A 1 185 ? -1.908 -0.008 -19.936 1.00 79.12 185 GLU A O 1
ATOM 1372 N N . ILE A 1 186 ? -0.507 -1.580 -19.171 1.00 85.62 186 ILE A N 1
ATOM 1373 C CA . ILE A 1 186 ? 0.690 -0.958 -19.726 1.00 85.62 186 ILE A CA 1
ATOM 1374 C C . ILE A 1 186 ? 0.787 -1.333 -21.197 1.00 85.62 186 ILE A C 1
ATOM 1376 O O . ILE A 1 186 ? 0.838 -2.509 -21.538 1.00 85.62 186 ILE A O 1
ATOM 1380 N N . LYS A 1 187 ? 0.861 -0.320 -22.063 1.00 92.94 187 LYS A N 1
ATOM 1381 C CA . LYS A 1 187 ? 1.188 -0.490 -23.480 1.00 92.94 187 LYS A CA 1
ATOM 1382 C C . LYS A 1 187 ? 2.659 -0.163 -23.698 1.00 92.94 187 LYS A C 1
ATOM 1384 O O . LYS A 1 187 ? 3.086 0.951 -23.387 1.00 92.94 187 LYS A O 1
ATOM 1389 N N . VAL A 1 188 ? 3.420 -1.109 -24.244 1.00 94.94 188 VAL A N 1
ATOM 1390 C CA . VAL A 1 188 ? 4.804 -0.861 -24.663 1.00 94.94 188 VAL A CA 1
ATOM 1391 C C . VAL A 1 188 ? 4.788 -0.011 -25.936 1.00 94.94 188 VAL A C 1
ATOM 1393 O O . VAL A 1 188 ? 4.160 -0.374 -26.929 1.00 94.94 188 VAL A O 1
ATOM 1396 N N . ARG A 1 189 ? 5.447 1.146 -25.889 1.00 95.25 189 ARG A N 1
ATOM 1397 C CA . ARG A 1 189 ? 5.566 2.125 -26.973 1.00 95.25 189 ARG A CA 1
ATOM 1398 C C . ARG A 1 189 ? 7.006 2.168 -27.490 1.00 95.25 189 ARG A C 1
ATOM 1400 O O . ARG A 1 189 ? 7.907 1.625 -26.856 1.00 95.25 189 ARG A O 1
ATOM 1407 N N . ASP A 1 190 ? 7.224 2.820 -28.624 1.00 94.25 190 ASP A N 1
ATOM 1408 C CA . ASP A 1 190 ? 8.530 2.812 -29.297 1.00 94.25 190 ASP A CA 1
ATOM 1409 C C . ASP A 1 190 ? 9.583 3.644 -28.546 1.00 94.25 190 ASP A C 1
ATOM 1411 O O . ASP A 1 190 ? 10.762 3.296 -28.523 1.00 94.25 190 ASP A O 1
ATOM 1415 N N . ASP A 1 191 ? 9.161 4.694 -27.839 1.00 95.19 191 ASP A N 1
ATOM 1416 C CA . ASP A 1 191 ? 10.014 5.499 -26.953 1.00 95.19 191 ASP A CA 1
ATOM 1417 C C . ASP A 1 191 ? 10.624 4.671 -25.809 1.00 95.19 191 ASP A C 1
ATOM 1419 O O . ASP A 1 191 ? 11.789 4.870 -25.448 1.00 95.19 191 ASP A O 1
ATOM 1423 N N . HIS A 1 192 ? 9.896 3.674 -25.296 1.00 96.19 192 HIS A N 1
ATOM 1424 C CA . HIS A 1 192 ? 10.413 2.724 -24.308 1.00 96.19 192 HIS A CA 1
ATOM 1425 C C . HIS A 1 192 ? 11.591 1.894 -24.830 1.00 96.19 192 HIS A C 1
ATOM 1427 O O . HIS A 1 192 ? 12.410 1.432 -24.036 1.00 96.19 192 HIS A O 1
ATOM 1433 N N . LEU A 1 193 ? 11.672 1.694 -26.147 1.00 97.12 193 LEU A N 1
ATOM 1434 C CA . LEU A 1 193 ? 12.692 0.885 -26.814 1.00 97.12 193 LEU A CA 1
ATOM 1435 C C . LEU A 1 193 ? 13.894 1.718 -27.273 1.00 97.12 193 LEU A C 1
ATOM 1437 O O . LEU A 1 193 ? 14.846 1.156 -27.803 1.00 97.12 193 LEU A O 1
ATOM 1441 N N . SER A 1 194 ? 13.896 3.035 -27.041 1.00 95.25 194 SER A N 1
ATOM 1442 C CA . SER A 1 194 ? 14.971 3.952 -27.455 1.00 95.25 194 SER A CA 1
ATOM 1443 C C . SER A 1 194 ? 16.409 3.556 -27.051 1.00 95.25 194 SER A C 1
ATOM 1445 O O . SER A 1 194 ? 17.335 3.895 -27.805 1.00 95.25 194 SER A O 1
ATOM 1447 N N . PRO A 1 195 ? 16.661 2.812 -25.945 1.00 96.19 195 PRO A N 1
ATOM 1448 C CA . PRO A 1 195 ? 17.998 2.295 -25.642 1.00 96.19 195 PRO A CA 1
ATOM 1449 C C . PRO A 1 195 ? 18.468 1.180 -26.589 1.00 96.19 195 PRO A C 1
ATOM 1451 O O . PRO A 1 195 ? 19.666 0.898 -26.657 1.00 96.19 195 PRO A O 1
ATOM 1454 N N . LEU A 1 196 ? 17.554 0.516 -27.302 1.00 96.62 196 LEU A N 1
ATOM 1455 C CA . LEU A 1 196 ? 17.877 -0.591 -28.196 1.00 96.62 196 LEU A CA 1
ATOM 1456 C C . LEU A 1 196 ? 18.565 -0.093 -29.474 1.00 96.62 196 LEU A C 1
ATOM 1458 O O . LEU A 1 196 ? 18.220 0.951 -30.029 1.00 96.62 196 LEU A O 1
ATOM 1462 N N . LYS A 1 197 ? 19.571 -0.845 -29.926 1.00 96.88 197 LYS A N 1
ATOM 1463 C CA . LYS A 1 197 ? 20.405 -0.560 -31.105 1.00 96.88 197 LYS A CA 1
ATOM 1464 C C . LYS A 1 197 ? 20.510 -1.830 -31.955 1.00 96.88 197 LYS A C 1
ATOM 1466 O O . LYS A 1 197 ? 21.572 -2.456 -31.991 1.00 96.88 197 LYS A O 1
ATOM 1471 N N . PRO A 1 198 ? 19.397 -2.274 -32.556 1.00 95.62 198 PRO A N 1
ATOM 1472 C CA . PRO A 1 198 ? 19.375 -3.488 -33.358 1.00 95.62 198 PRO A CA 1
ATOM 1473 C C . PRO A 1 198 ? 20.215 -3.323 -34.635 1.00 95.62 198 PRO A C 1
ATOM 1475 O O . PRO A 1 198 ? 20.429 -2.211 -35.114 1.00 95.62 198 PRO A O 1
ATOM 1478 N N . ILE A 1 199 ? 20.660 -4.448 -35.190 1.00 94.62 199 ILE A N 1
ATOM 1479 C CA . ILE A 1 199 ? 21.354 -4.519 -36.480 1.00 94.62 199 ILE A CA 1
ATOM 1480 C C . ILE A 1 199 ? 20.596 -5.457 -37.414 1.00 94.62 199 ILE A C 1
ATOM 1482 O O . ILE A 1 199 ? 19.912 -6.375 -36.950 1.00 94.62 199 ILE A O 1
ATOM 1486 N N . ASP A 1 200 ? 20.765 -5.251 -38.713 1.00 96.06 200 ASP A N 1
ATOM 1487 C CA . ASP A 1 200 ? 20.350 -6.216 -39.724 1.00 96.06 200 ASP A CA 1
ATOM 1488 C C . ASP A 1 200 ? 21.358 -7.369 -39.794 1.00 96.06 200 ASP A C 1
ATOM 1490 O O . ASP A 1 200 ? 22.570 -7.149 -39.855 1.00 96.06 200 ASP A O 1
ATOM 1494 N N . ASP A 1 201 ? 20.867 -8.608 -39.797 1.00 93.31 201 ASP A N 1
ATOM 1495 C CA . ASP A 1 201 ? 21.671 -9.787 -40.120 1.00 93.31 201 ASP A CA 1
ATOM 1496 C C . ASP A 1 201 ? 20.809 -10.937 -40.673 1.00 93.31 201 ASP A C 1
ATOM 1498 O O . ASP A 1 201 ? 19.599 -10.810 -40.852 1.00 93.31 201 ASP A O 1
ATOM 1502 N N . VAL A 1 202 ? 21.436 -12.096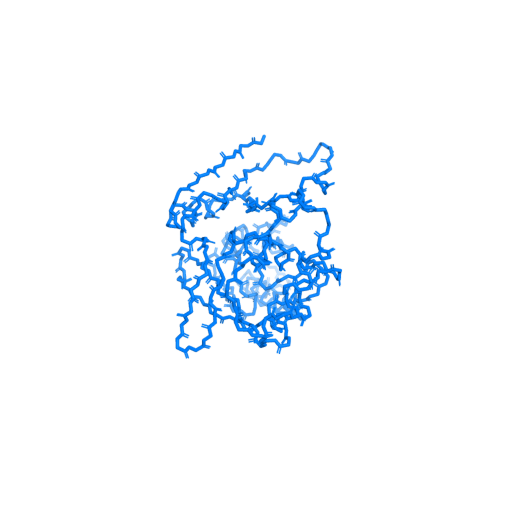 -40.911 1.00 94.00 202 VAL A N 1
ATOM 1503 C CA . VAL A 1 202 ? 20.781 -13.305 -41.446 1.00 94.00 202 VAL A CA 1
ATOM 1504 C C . VAL A 1 202 ? 19.597 -13.813 -40.608 1.00 94.00 202 VAL A C 1
ATOM 1506 O O . VAL A 1 202 ? 18.776 -14.575 -41.106 1.00 94.00 202 VAL A O 1
ATOM 1509 N N . ARG A 1 203 ? 19.504 -13.434 -39.329 1.00 90.69 203 ARG A N 1
ATOM 1510 C CA . ARG A 1 203 ? 18.449 -13.899 -38.421 1.00 90.69 203 ARG A CA 1
ATOM 1511 C C . ARG A 1 203 ? 17.207 -13.016 -38.498 1.00 90.69 203 ARG A C 1
ATOM 1513 O O . ARG A 1 203 ? 16.113 -13.538 -38.319 1.00 90.69 203 ARG A O 1
ATOM 1520 N N . ALA A 1 204 ? 17.376 -11.705 -38.689 1.00 93.00 204 ALA A N 1
ATOM 1521 C CA . ALA A 1 204 ? 16.281 -10.738 -38.783 1.00 93.00 204 ALA A CA 1
ATOM 1522 C C . ALA A 1 204 ? 16.775 -9.323 -39.120 1.00 93.00 204 ALA A C 1
ATOM 1524 O O . ALA A 1 204 ? 17.895 -8.949 -38.753 1.00 93.00 204 ALA A O 1
ATOM 1525 N N . SER A 1 205 ? 15.880 -8.513 -39.698 1.00 97.25 205 SER A N 1
ATOM 1526 C CA . SER A 1 205 ? 16.075 -7.067 -39.821 1.00 97.25 205 SER A CA 1
ATOM 1527 C C . SER A 1 205 ? 16.034 -6.361 -38.463 1.00 97.25 205 SER A C 1
ATOM 1529 O O . SER A 1 205 ? 15.432 -6.839 -37.496 1.00 97.25 205 SER A O 1
ATOM 1531 N N . ALA A 1 206 ? 16.656 -5.189 -38.399 1.00 94.94 206 ALA A N 1
ATOM 1532 C CA . ALA A 1 206 ? 16.680 -4.321 -37.237 1.00 94.94 206 ALA A CA 1
ATOM 1533 C C . ALA A 1 206 ? 15.264 -3.907 -36.800 1.00 94.94 206 ALA A C 1
ATOM 1535 O O . ALA A 1 206 ? 14.948 -3.929 -35.610 1.00 94.94 206 ALA A O 1
ATOM 1536 N N . GLU A 1 207 ? 14.404 -3.602 -37.773 1.00 96.38 207 GLU A N 1
ATOM 1537 C CA . GLU A 1 207 ? 12.992 -3.270 -37.568 1.00 96.38 207 GLU A CA 1
ATOM 1538 C C . GLU A 1 207 ? 12.224 -4.437 -36.933 1.00 96.38 207 GLU A C 1
ATOM 1540 O O . GLU A 1 207 ? 11.605 -4.277 -35.881 1.00 96.38 207 GLU A O 1
ATOM 1545 N N . TYR A 1 208 ? 12.346 -5.643 -37.499 1.00 95.62 208 TYR A N 1
ATOM 1546 C CA . TYR A 1 208 ? 11.676 -6.826 -36.959 1.00 95.62 208 TYR A CA 1
ATOM 1547 C C . TYR A 1 208 ? 12.129 -7.141 -35.529 1.00 95.62 208 TYR A C 1
ATOM 1549 O O . TYR A 1 208 ? 11.329 -7.559 -34.694 1.00 95.62 208 TYR A O 1
ATOM 1557 N N . ARG A 1 209 ? 13.413 -6.930 -35.216 1.00 95.88 209 ARG A N 1
ATOM 1558 C CA . ARG A 1 209 ? 13.950 -7.144 -33.863 1.00 95.88 209 ARG A CA 1
ATOM 1559 C C . ARG A 1 209 ? 13.306 -6.215 -32.832 1.00 95.88 209 ARG A C 1
ATOM 1561 O O . ARG A 1 209 ? 13.034 -6.675 -31.724 1.00 95.88 209 ARG A O 1
ATOM 1568 N N . LEU A 1 210 ? 13.039 -4.955 -33.183 1.00 96.19 210 LEU A N 1
ATOM 1569 C CA . LEU A 1 210 ? 12.341 -4.013 -32.299 1.00 96.19 210 LEU A CA 1
ATOM 1570 C C . LEU A 1 210 ? 10.889 -4.422 -32.077 1.00 96.19 210 LEU A C 1
ATOM 1572 O O . LEU A 1 210 ? 10.455 -4.487 -30.928 1.00 96.19 210 LEU A O 1
ATOM 1576 N N . GLU A 1 211 ? 10.170 -4.759 -33.148 1.00 96.31 211 GLU A N 1
ATOM 1577 C CA . GLU A 1 211 ? 8.786 -5.240 -33.069 1.00 96.31 211 GLU A CA 1
ATOM 1578 C C . GLU A 1 211 ? 8.682 -6.516 -32.221 1.00 96.31 211 GLU A C 1
ATOM 1580 O O . GLU A 1 211 ? 7.866 -6.611 -31.301 1.00 96.31 211 GLU A O 1
ATOM 1585 N N . ALA A 1 212 ? 9.581 -7.478 -32.444 1.00 94.25 212 ALA A N 1
ATOM 1586 C CA . ALA A 1 212 ? 9.641 -8.697 -31.649 1.00 94.25 212 ALA A CA 1
ATOM 1587 C C . ALA A 1 212 ? 9.956 -8.404 -30.174 1.00 94.25 212 ALA A C 1
ATOM 1589 O O . ALA A 1 212 ? 9.317 -8.974 -29.290 1.00 94.25 212 ALA A O 1
ATOM 1590 N N . ALA A 1 213 ? 10.906 -7.507 -29.883 1.00 94.31 213 ALA A N 1
ATOM 1591 C CA . ALA A 1 213 ? 11.214 -7.110 -28.511 1.00 94.31 213 ALA A CA 1
ATOM 1592 C C . ALA A 1 213 ? 9.996 -6.469 -27.828 1.00 94.31 213 ALA A C 1
ATOM 1594 O O . ALA A 1 213 ? 9.656 -6.854 -26.710 1.00 94.31 213 ALA A O 1
ATOM 1595 N N . LYS A 1 214 ? 9.303 -5.552 -28.512 1.00 96.50 214 LYS A N 1
ATOM 1596 C CA . LYS A 1 214 ? 8.079 -4.894 -28.033 1.00 96.50 214 LYS A CA 1
ATOM 1597 C C . LYS A 1 214 ? 7.009 -5.904 -27.629 1.00 96.50 214 LYS A C 1
ATOM 1599 O O . LYS A 1 214 ? 6.506 -5.852 -26.507 1.00 96.50 214 LYS A O 1
ATOM 1604 N N . GLU A 1 215 ? 6.710 -6.847 -28.519 1.00 96.44 215 GLU A N 1
ATOM 1605 C CA . GLU A 1 215 ? 5.696 -7.880 -28.307 1.00 96.44 215 GLU A CA 1
ATOM 1606 C C . GLU A 1 215 ? 6.078 -8.829 -27.160 1.00 96.44 215 GLU A C 1
ATOM 1608 O O . GLU A 1 215 ? 5.248 -9.151 -26.309 1.00 96.44 215 GLU A O 1
ATOM 1613 N N . GLN A 1 216 ? 7.346 -9.245 -27.079 1.00 95.94 216 GLN A N 1
ATOM 1614 C CA . GLN A 1 216 ? 7.823 -10.108 -25.992 1.00 95.94 216 GLN A CA 1
ATOM 1615 C C . GLN A 1 216 ? 7.759 -9.409 -24.632 1.00 95.94 216 GLN A C 1
ATOM 1617 O O . GLN A 1 216 ? 7.327 -10.014 -23.651 1.00 95.94 216 GLN A O 1
ATOM 1622 N N . ILE A 1 217 ? 8.120 -8.123 -24.568 1.00 95.25 217 ILE A N 1
ATOM 1623 C CA . ILE A 1 217 ? 7.965 -7.327 -23.346 1.00 95.25 217 ILE A CA 1
ATOM 1624 C C . ILE A 1 217 ? 6.481 -7.244 -22.972 1.00 95.25 217 ILE A C 1
ATOM 1626 O O . ILE A 1 217 ? 6.135 -7.512 -21.825 1.00 95.25 217 ILE A O 1
ATOM 1630 N N . GLN A 1 218 ? 5.594 -6.932 -23.923 1.00 94.94 218 GLN A N 1
ATOM 1631 C CA . GLN A 1 218 ? 4.153 -6.835 -23.671 1.00 94.94 218 GLN A CA 1
ATOM 1632 C C . GLN A 1 218 ? 3.586 -8.143 -23.093 1.00 94.94 218 GLN A C 1
ATOM 1634 O O . GLN A 1 218 ? 2.848 -8.121 -22.104 1.00 94.94 218 GLN A O 1
ATOM 1639 N N . ARG A 1 219 ? 3.973 -9.293 -23.658 1.00 92.88 219 ARG A N 1
ATOM 1640 C CA . ARG A 1 219 ? 3.585 -10.620 -23.153 1.00 92.88 219 ARG A CA 1
ATOM 1641 C C . ARG A 1 219 ? 4.124 -10.885 -21.754 1.00 92.88 219 ARG A C 1
ATOM 1643 O O . ARG A 1 219 ? 3.355 -11.300 -20.890 1.00 92.88 219 ARG A O 1
ATOM 1650 N N . ALA A 1 220 ? 5.399 -10.590 -21.508 1.00 90.25 220 ALA A N 1
ATOM 1651 C CA . ALA A 1 220 ? 6.013 -10.771 -20.196 1.00 90.25 220 ALA A CA 1
ATOM 1652 C C . ALA A 1 220 ? 5.305 -9.936 -19.113 1.00 90.25 220 ALA A C 1
ATOM 1654 O O . ALA A 1 220 ? 5.037 -10.441 -18.023 1.00 90.25 220 ALA A O 1
ATOM 1655 N N . LEU A 1 221 ? 4.925 -8.686 -19.415 1.00 87.56 221 LEU A N 1
ATOM 1656 C CA . LEU A 1 221 ? 4.142 -7.855 -18.492 1.00 87.56 221 LEU A CA 1
ATOM 1657 C C . LEU A 1 221 ? 2.775 -8.491 -18.184 1.00 87.56 221 LEU A C 1
ATOM 1659 O O . LEU A 1 221 ? 2.367 -8.538 -17.022 1.00 87.56 221 LEU A O 1
ATOM 1663 N N . HIS A 1 222 ? 2.082 -9.033 -19.190 1.00 83.69 222 HIS A N 1
ATOM 1664 C CA . HIS A 1 222 ? 0.802 -9.724 -18.991 1.00 83.69 222 HIS A CA 1
ATOM 1665 C C . HIS A 1 222 ? 0.934 -11.015 -18.171 1.00 83.69 222 HIS A C 1
ATOM 1667 O O . HIS A 1 222 ? 0.080 -11.285 -17.326 1.00 83.69 222 HIS A O 1
ATOM 1673 N N . GLU A 1 223 ? 1.986 -11.805 -18.385 1.00 79.62 223 GLU A N 1
ATOM 1674 C CA . GLU A 1 223 ? 2.242 -13.034 -17.624 1.00 79.62 223 GLU A CA 1
ATOM 1675 C C . GLU A 1 223 ? 2.555 -12.751 -16.156 1.00 79.62 223 GLU A C 1
ATOM 1677 O O . GLU A 1 223 ? 1.995 -13.406 -15.280 1.00 79.62 223 GLU A O 1
ATOM 1682 N N . LEU A 1 224 ? 3.360 -11.723 -15.876 1.00 71.50 224 LEU A N 1
ATOM 1683 C CA . LEU A 1 224 ? 3.646 -11.259 -14.5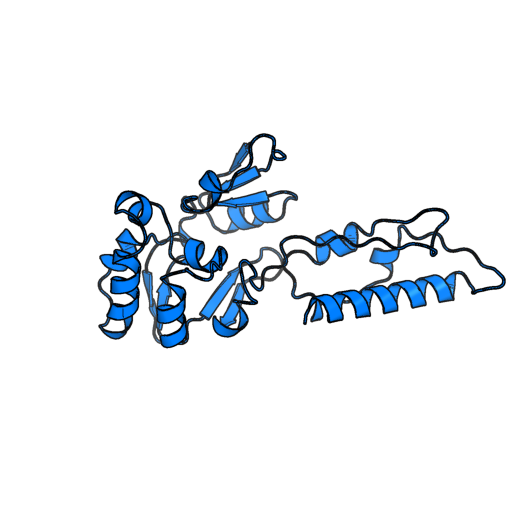12 1.00 71.50 224 LEU A CA 1
ATOM 1684 C C . LEU A 1 224 ? 2.411 -10.695 -13.791 1.00 71.50 224 LEU A C 1
ATOM 1686 O O . LEU A 1 224 ? 2.438 -10.502 -12.577 1.00 71.50 224 LEU A O 1
ATOM 1690 N N . SER A 1 225 ? 1.337 -10.422 -14.534 1.00 67.38 225 SER A N 1
ATOM 1691 C CA . SER A 1 225 ? 0.053 -9.949 -14.012 1.00 67.38 225 SER A CA 1
ATOM 1692 C C . SER A 1 225 ? -0.948 -11.070 -13.698 1.00 67.38 225 SER A C 1
ATOM 1694 O O . SER A 1 225 ? -2.134 -10.779 -13.486 1.00 67.38 225 SER A O 1
ATOM 1696 N N . ARG A 1 226 ? -0.539 -12.338 -13.792 1.00 55.22 226 ARG A N 1
ATOM 1697 C CA . ARG A 1 226 ? -1.341 -13.503 -13.390 1.00 55.22 226 ARG A CA 1
ATOM 1698 C C . ARG A 1 226 ? -1.128 -13.803 -11.913 1.00 55.22 226 ARG A C 1
ATOM 1700 O O . ARG A 1 226 ? -2.156 -14.076 -11.262 1.00 55.22 226 ARG A O 1
#

Sequence (226 aa):
MAVCSPSELKDALDILSAPDCVLISGGTDYFPALKRGGAERTLLNLMKVREMHGISLGRFGVRFGAALTWSEMIRADLPPAFDALKLAGKEVGSIQIQNAATLAGNLCNASPAADGVPALLALDAQVELQSAARGARQIPLTEFLKGVRKTDRLRDLRVAVGACSPVAQRLSLLEAEAIGRNLREIKVRDDHLSPLKPIDDVRASAEYRLEAAKEQIQRALHELSR

Foldseek 3Di:
DAEDEDQAPLVLQVVVLDPQEDEDALCPVPVVPDDPPDDDGYYYYCLNHPQQQDWDQDPVGIDHRQNYFLVNLLPDPDPPLCVQQNVLSPVQPDPSNRVRDGLNNLLLQLAPPSSNLVSCVVVQHWDWDAHPVPGIDIDGSVQQRPDHSDGLFQQWDWDWDPPQAPGIDTQVVQGSVCGRHQLLPDQQDLVSCVVGDHPDDPVHHNVVSSVVSRVVSNVVSVVVND

pLDDT: mean 89.03, std 8.76, range [55.22, 98.06]